Protein AF-A0A7G6TVI1-F1 (afdb_monomer)

Structure (mmCIF, N/CA/C/O backbone):
data_AF-A0A7G6TVI1-F1
#
_entry.id   AF-A0A7G6TVI1-F1
#
loop_
_atom_site.group_PDB
_atom_site.id
_atom_site.type_symbol
_atom_site.label_atom_id
_atom_site.label_alt_id
_atom_site.label_comp_id
_atom_site.label_asym_id
_atom_site.label_entity_id
_atom_site.label_seq_id
_atom_site.pdbx_PDB_ins_code
_atom_site.Cartn_x
_atom_site.Cartn_y
_atom_site.Cartn_z
_atom_site.occupancy
_atom_site.B_iso_or_equiv
_atom_site.auth_seq_id
_atom_site.auth_comp_id
_atom_site.auth_asym_id
_atom_site.auth_atom_id
_atom_site.pdbx_PDB_model_num
ATOM 1 N N . MET A 1 1 ? 3.925 -1.598 37.809 1.00 71.19 1 MET A N 1
ATOM 2 C CA . MET A 1 1 ? 3.729 -0.180 38.188 1.00 71.19 1 MET A CA 1
ATOM 3 C C . MET A 1 1 ? 2.875 0.426 37.097 1.00 71.19 1 MET A C 1
ATOM 5 O O . MET A 1 1 ? 3.140 0.086 35.954 1.00 71.19 1 MET A O 1
ATOM 9 N N . THR A 1 2 ? 1.850 1.214 37.418 1.00 81.38 2 THR A N 1
ATOM 10 C CA . THR A 1 2 ? 1.055 1.866 36.370 1.00 81.38 2 THR A CA 1
ATOM 11 C C . THR A 1 2 ? 1.698 3.189 35.968 1.00 81.38 2 THR A C 1
ATOM 13 O O . THR A 1 2 ? 2.285 3.884 36.802 1.00 81.38 2 THR A O 1
ATOM 16 N N . THR A 1 3 ? 1.657 3.496 34.677 1.00 91.94 3 THR A N 1
ATOM 17 C CA . THR A 1 3 ? 2.153 4.738 34.091 1.00 91.94 3 THR A CA 1
ATOM 18 C C . THR A 1 3 ? 1.016 5.428 33.352 1.00 91.94 3 THR A C 1
ATOM 20 O O . THR A 1 3 ? 0.186 4.793 32.707 1.00 91.94 3 THR A O 1
ATOM 23 N N . THR A 1 4 ? 0.948 6.751 33.444 1.00 95.50 4 THR A N 1
ATOM 24 C CA . THR A 1 4 ? -0.080 7.517 32.739 1.00 95.50 4 THR A CA 1
ATOM 25 C C . THR A 1 4 ? 0.371 7.785 31.300 1.00 95.50 4 THR A C 1
ATOM 27 O O . THR A 1 4 ? 1.408 8.415 31.073 1.00 95.50 4 THR A O 1
ATOM 30 N N . LYS A 1 5 ? -0.412 7.334 30.315 1.00 95.38 5 LYS A N 1
ATOM 31 C CA . LYS A 1 5 ? -0.167 7.550 28.878 1.00 95.38 5 LYS A CA 1
ATOM 32 C C . LYS A 1 5 ? -1.241 8.444 28.267 1.00 95.38 5 LYS A C 1
ATOM 34 O O . LYS A 1 5 ? -2.381 8.475 28.719 1.00 95.38 5 LYS A O 1
ATOM 39 N N . LYS A 1 6 ? -0.885 9.162 27.198 1.00 96.56 6 LYS A N 1
ATOM 40 C CA . LYS A 1 6 ? -1.818 10.011 26.441 1.00 96.56 6 LYS A CA 1
ATOM 41 C C . LYS A 1 6 ? -2.453 9.228 25.300 1.00 96.56 6 LYS A C 1
ATOM 43 O O . LYS A 1 6 ? -1.743 8.658 24.474 1.00 96.56 6 LYS A O 1
ATOM 48 N N . LEU A 1 7 ? -3.778 9.260 25.214 1.00 95.31 7 LEU A N 1
ATOM 49 C CA . LEU A 1 7 ? -4.539 8.710 24.101 1.00 95.31 7 LEU A CA 1
ATOM 50 C C . LEU A 1 7 ? -4.862 9.808 23.083 1.00 95.31 7 LEU A C 1
ATOM 52 O O . LEU A 1 7 ? -5.447 10.839 23.421 1.00 95.31 7 LEU A O 1
ATOM 56 N N . TYR A 1 8 ? -4.535 9.541 21.821 1.00 94.75 8 TYR A N 1
ATOM 57 C CA . TYR A 1 8 ? -4.917 10.357 20.673 1.00 94.75 8 TYR A CA 1
ATOM 58 C C . TYR A 1 8 ? -5.774 9.528 19.711 1.00 94.75 8 TYR A C 1
ATOM 60 O O . TYR A 1 8 ? -5.503 8.349 19.496 1.00 94.75 8 TYR A O 1
ATOM 68 N N . CYS A 1 9 ? -6.781 10.151 19.104 1.00 91.62 9 CYS A N 1
ATOM 69 C CA . CYS A 1 9 ? -7.587 9.573 18.030 1.00 91.62 9 CYS A CA 1
ATOM 70 C C . CYS A 1 9 ? -7.518 10.517 16.831 1.00 91.62 9 CYS A C 1
ATOM 72 O O . CYS A 1 9 ? -7.819 11.700 16.971 1.00 91.62 9 CYS A O 1
ATOM 74 N N . ASP A 1 10 ? -7.074 10.020 15.674 1.00 87.81 10 ASP A N 1
ATOM 75 C CA . ASP A 1 10 ? -6.871 10.823 14.457 1.00 87.81 10 ASP A CA 1
ATOM 76 C C . ASP A 1 10 ? -6.027 12.098 14.697 1.00 87.81 10 ASP A C 1
ATOM 78 O O . ASP A 1 10 ? -6.297 13.171 14.164 1.00 87.81 10 ASP A O 1
ATOM 82 N N . GLY A 1 11 ? -5.001 11.988 15.551 1.00 90.06 11 GLY A N 1
ATOM 83 C CA . GLY A 1 11 ? -4.113 13.097 15.923 1.00 90.06 11 GLY A CA 1
ATOM 84 C C . GLY A 1 11 ? -4.690 14.077 16.953 1.00 90.06 11 GLY A C 1
ATOM 85 O O . GLY A 1 11 ? -3.979 14.973 17.402 1.00 90.06 11 GLY A O 1
ATOM 86 N N . VAL A 1 12 ? -5.942 13.897 17.380 1.00 94.25 12 VAL A N 1
ATOM 87 C CA . VAL A 1 12 ? -6.597 14.732 18.394 1.00 94.25 12 VAL A CA 1
ATOM 88 C C . VAL A 1 12 ? -6.462 14.082 19.765 1.00 94.25 12 VAL A C 1
ATOM 90 O O . VAL A 1 12 ? -6.751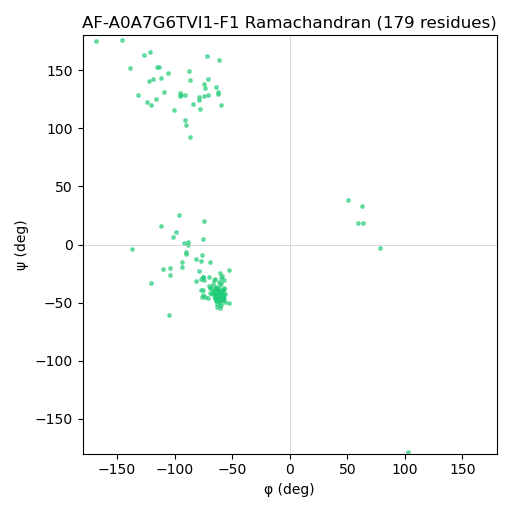 12.898 19.929 1.00 94.25 12 VAL A O 1
ATOM 93 N N . TYR A 1 13 ? -6.022 14.853 20.761 1.00 96.12 13 TYR A N 1
ATOM 94 C CA . TYR A 1 13 ? -5.942 14.384 22.144 1.00 96.12 13 TYR A CA 1
ATOM 95 C C . TYR A 1 13 ? -7.336 14.031 22.682 1.00 96.12 13 TYR A C 1
ATOM 97 O O . TYR A 1 13 ? -8.268 14.825 22.565 1.00 96.12 13 TYR A O 1
ATOM 105 N N . VAL A 1 14 ? -7.464 12.848 23.285 1.00 95.94 14 VAL A N 1
ATOM 106 C CA . VAL A 1 14 ? -8.724 12.335 23.839 1.00 95.94 14 VAL A CA 1
ATOM 107 C C . VAL A 1 14 ? -8.705 12.429 25.361 1.00 95.94 14 VAL A C 1
ATOM 109 O O . VAL A 1 14 ? -9.568 13.082 25.952 1.00 95.94 14 VAL A O 1
ATOM 112 N N . CYS A 1 15 ? -7.752 11.757 26.003 1.00 95.88 15 CYS A N 1
ATOM 113 C CA . CYS A 1 15 ? -7.550 11.772 27.449 1.00 95.88 15 CYS A CA 1
ATOM 114 C C . CYS A 1 15 ? -6.219 11.128 27.825 1.00 95.88 15 CYS A C 1
ATOM 116 O O . CYS A 1 15 ? -5.535 10.545 26.984 1.00 95.88 15 CYS A O 1
ATOM 118 N N . ASP A 1 16 ? -5.906 11.183 29.111 1.00 96.75 16 ASP A N 1
ATOM 119 C CA . ASP A 1 16 ? -4.892 10.336 29.717 1.00 96.75 16 ASP A CA 1
ATOM 120 C C . ASP A 1 16 ? -5.540 9.015 30.171 1.00 96.75 16 ASP A C 1
ATOM 122 O O . ASP A 1 16 ? -6.735 8.984 30.486 1.00 96.75 16 ASP A O 1
ATOM 126 N N . TYR A 1 17 ? -4.782 7.919 30.166 1.00 94.94 17 TYR A N 1
ATOM 127 C CA . TYR A 1 17 ? -5.211 6.617 30.679 1.00 94.94 17 TYR A CA 1
ATOM 128 C C . TYR A 1 17 ? -4.084 5.943 31.465 1.00 94.94 17 TYR A C 1
ATOM 130 O O . TYR A 1 17 ? -2.902 6.196 31.221 1.00 94.94 17 TYR A O 1
ATOM 138 N N . GLU A 1 18 ? -4.464 5.099 32.421 1.00 95.06 18 GLU A N 1
ATOM 139 C CA . GLU A 1 18 ? -3.526 4.277 33.184 1.00 95.06 18 GLU A CA 1
ATOM 140 C C . GLU A 1 18 ? -3.116 3.066 32.348 1.00 95.06 18 GLU A C 1
ATOM 142 O O . GLU A 1 18 ? -3.967 2.296 31.904 1.00 95.06 18 GLU A O 1
ATOM 147 N N . SER A 1 19 ? -1.814 2.910 32.158 1.00 93.56 19 SER A N 1
ATOM 148 C CA . SER A 1 19 ? -1.184 1.798 31.462 1.00 93.56 19 SER A CA 1
ATOM 149 C C . SER A 1 19 ? -0.396 0.950 32.446 1.00 93.56 19 SER A C 1
ATOM 151 O O . SER A 1 19 ? 0.232 1.473 33.364 1.00 93.56 19 SER A O 1
ATOM 153 N N . ASN A 1 20 ? -0.394 -0.362 32.256 1.00 92.12 20 ASN A N 1
ATOM 154 C CA . ASN A 1 20 ? 0.491 -1.286 32.968 1.00 92.12 20 ASN A CA 1
ATOM 155 C C . ASN A 1 20 ? 1.723 -1.687 32.132 1.00 92.12 20 ASN A C 1
ATOM 157 O O . ASN A 1 20 ? 2.446 -2.596 32.535 1.00 92.12 20 ASN A O 1
ATOM 161 N N . ASP A 1 21 ? 1.957 -1.002 31.006 1.00 88.81 21 ASP A N 1
ATOM 162 C CA . ASP A 1 21 ? 2.977 -1.308 29.997 1.00 88.81 21 ASP A CA 1
ATOM 163 C C . ASP A 1 21 ? 2.851 -2.696 29.342 1.00 88.81 21 ASP A C 1
ATOM 165 O O . ASP A 1 21 ? 3.790 -3.167 28.697 1.00 88.81 21 ASP A O 1
ATOM 169 N N . ASP A 1 22 ? 1.676 -3.318 29.439 1.00 94.06 22 ASP A N 1
ATOM 170 C CA . ASP A 1 22 ? 1.297 -4.472 28.633 1.00 94.06 22 ASP A CA 1
ATOM 171 C C . ASP A 1 22 ? 0.511 -4.013 27.394 1.00 94.06 22 ASP A C 1
ATOM 173 O O . ASP A 1 22 ? -0.428 -3.220 27.483 1.00 94.06 22 ASP A O 1
ATOM 177 N N . LEU A 1 23 ? 0.930 -4.474 26.212 1.00 90.69 23 LEU A N 1
ATOM 178 C CA . LEU A 1 23 ? 0.371 -4.013 24.939 1.00 90.69 23 LEU A CA 1
ATOM 179 C C . LEU A 1 23 ? -1.080 -4.457 24.732 1.00 90.69 23 LEU A C 1
ATOM 181 O O . LEU A 1 23 ? -1.865 -3.692 24.167 1.00 90.69 23 LEU A O 1
ATOM 185 N N . ASP A 1 24 ? -1.423 -5.670 25.160 1.00 92.94 24 ASP A N 1
ATOM 186 C CA . ASP A 1 24 ? -2.752 -6.236 24.947 1.00 92.94 24 ASP A CA 1
ATOM 187 C C . ASP A 1 24 ? -3.753 -5.580 25.909 1.00 92.94 24 ASP A C 1
ATOM 189 O O . ASP A 1 24 ? -4.832 -5.145 25.487 1.00 92.94 24 ASP A O 1
ATOM 193 N N . ASP A 1 25 ? -3.361 -5.405 27.176 1.00 92.88 25 ASP A N 1
ATOM 194 C CA . ASP A 1 25 ? -4.163 -4.690 28.172 1.00 92.88 25 ASP A CA 1
ATOM 195 C C . ASP A 1 25 ? -4.360 -3.211 27.791 1.00 92.88 25 ASP A C 1
ATOM 197 O O . ASP A 1 25 ? -5.489 -2.705 27.833 1.00 92.88 25 ASP A O 1
ATOM 201 N N . ASP A 1 26 ? -3.298 -2.521 27.348 1.00 93.50 26 ASP A N 1
ATOM 202 C CA . ASP A 1 26 ? -3.373 -1.138 26.856 1.00 93.50 26 ASP A CA 1
ATOM 203 C C . ASP A 1 26 ? -4.329 -1.035 25.661 1.00 93.50 26 ASP A C 1
ATOM 205 O O . ASP A 1 26 ? -5.177 -0.137 25.601 1.00 93.50 26 ASP A O 1
ATOM 209 N N . GLN A 1 27 ? -4.233 -1.966 24.706 1.00 92.56 27 GLN A N 1
ATOM 210 C CA . GLN A 1 27 ? -5.108 -1.990 23.540 1.00 92.56 27 GLN A CA 1
ATOM 211 C C . GLN A 1 27 ? -6.575 -2.165 23.953 1.00 92.56 27 GLN A C 1
ATOM 213 O O . GLN A 1 27 ? -7.444 -1.442 23.451 1.00 92.56 27 GLN A O 1
ATOM 218 N N . MET A 1 28 ? -6.871 -3.090 24.871 1.00 93.06 28 MET A N 1
ATOM 219 C CA . MET A 1 28 ? -8.228 -3.307 25.375 1.00 93.06 28 MET A CA 1
ATOM 220 C C . MET A 1 28 ? -8.778 -2.069 26.092 1.00 93.06 28 MET A C 1
ATOM 222 O O . MET A 1 28 ? -9.907 -1.650 25.810 1.00 93.06 28 MET A O 1
ATOM 226 N N . ALA A 1 29 ? -7.981 -1.451 26.969 1.00 93.69 29 ALA A N 1
ATOM 227 C CA . ALA A 1 29 ? -8.360 -0.239 27.690 1.00 93.69 29 ALA A CA 1
ATOM 228 C C . ALA A 1 29 ? -8.648 0.924 26.727 1.00 93.69 29 ALA A C 1
ATOM 230 O O . ALA A 1 29 ? -9.697 1.570 26.817 1.00 93.69 29 ALA A O 1
ATOM 231 N N . VAL A 1 30 ? -7.770 1.148 25.745 1.00 94.19 30 VAL A N 1
ATOM 232 C CA . VAL A 1 30 ? -7.939 2.184 24.718 1.00 94.19 30 VAL A CA 1
ATOM 233 C C . VAL A 1 30 ? -9.193 1.944 23.880 1.00 94.19 30 VAL A C 1
ATOM 235 O O . VAL A 1 30 ? -9.988 2.869 23.697 1.00 94.19 30 VAL A O 1
ATOM 238 N N . ILE A 1 31 ? -9.421 0.718 23.395 1.00 93.50 31 ILE A N 1
ATOM 239 C CA . ILE A 1 31 ? -10.625 0.389 22.616 1.00 93.50 31 ILE A CA 1
ATOM 240 C C . ILE A 1 31 ? -11.882 0.678 23.436 1.00 93.50 31 ILE A C 1
ATOM 242 O O . ILE A 1 31 ? -12.829 1.271 22.912 1.00 93.50 31 ILE A O 1
ATOM 246 N N . GLN A 1 32 ? -11.893 0.307 24.716 1.00 95.25 32 GLN A N 1
ATOM 247 C CA . GLN A 1 32 ? -13.037 0.543 25.588 1.00 95.25 32 GLN A CA 1
ATOM 248 C C . GLN A 1 32 ? -13.305 2.040 25.788 1.00 95.25 32 GLN A C 1
ATOM 250 O O . GLN A 1 32 ? -14.453 2.473 25.663 1.00 95.25 32 GLN A O 1
ATOM 255 N N . ILE A 1 33 ? -12.263 2.846 26.014 1.00 95.88 33 ILE A N 1
ATOM 256 C CA . ILE A 1 33 ? -12.375 4.309 26.124 1.00 95.88 33 ILE A CA 1
ATOM 257 C C . ILE A 1 33 ? -12.938 4.908 24.829 1.00 95.88 33 ILE A C 1
ATOM 259 O O . ILE A 1 33 ? -13.858 5.730 24.865 1.00 95.88 33 ILE A O 1
ATOM 263 N N . LEU A 1 34 ? -12.426 4.484 23.670 1.00 95.56 34 LEU A N 1
ATOM 264 C CA . LEU A 1 34 ? -12.905 4.967 22.375 1.00 95.56 34 LEU A CA 1
ATOM 265 C C . LEU A 1 34 ? -14.369 4.572 22.130 1.00 95.56 34 LEU A C 1
ATOM 267 O O . LEU A 1 34 ? -15.134 5.389 21.614 1.00 95.56 34 LEU A O 1
ATOM 271 N N . LYS A 1 35 ? -14.786 3.360 22.524 1.00 95.25 35 LYS A N 1
ATOM 272 C CA . LYS A 1 35 ? -16.184 2.901 22.429 1.00 95.25 35 LYS A CA 1
ATOM 273 C C . LYS A 1 35 ? -17.105 3.731 23.319 1.00 95.25 35 LYS A C 1
ATOM 275 O O . LYS A 1 35 ? -18.119 4.229 22.839 1.00 95.25 35 LYS A O 1
ATOM 280 N N . GLN A 1 36 ? -16.724 3.951 24.577 1.00 96.00 36 GLN A N 1
ATOM 281 C CA . GLN A 1 36 ? -17.491 4.768 25.526 1.00 96.00 36 GLN A CA 1
ATOM 282 C C . GLN A 1 36 ? -17.682 6.210 25.046 1.00 96.00 36 GLN A C 1
ATOM 284 O O . GLN A 1 36 ? -18.717 6.817 25.305 1.00 96.00 36 GLN A O 1
ATOM 289 N N . ARG A 1 37 ? -16.699 6.755 24.324 1.00 94.50 37 ARG A N 1
ATOM 290 C CA . ARG A 1 37 ? -16.749 8.117 23.777 1.00 94.50 37 ARG A CA 1
ATOM 291 C C . ARG A 1 37 ? -17.393 8.209 22.391 1.00 94.50 37 ARG A C 1
ATOM 293 O O . ARG A 1 37 ? -17.416 9.293 21.819 1.00 94.50 37 ARG A O 1
ATOM 300 N N . GLY A 1 38 ? -17.879 7.099 21.830 1.00 94.38 38 GLY A N 1
ATOM 301 C CA . GLY A 1 38 ? -18.429 7.065 20.470 1.00 94.38 38 GLY A CA 1
ATOM 302 C C . GLY A 1 38 ? -17.399 7.380 19.375 1.00 94.38 38 GLY A C 1
ATOM 303 O O . GLY A 1 38 ? -17.774 7.744 18.264 1.00 9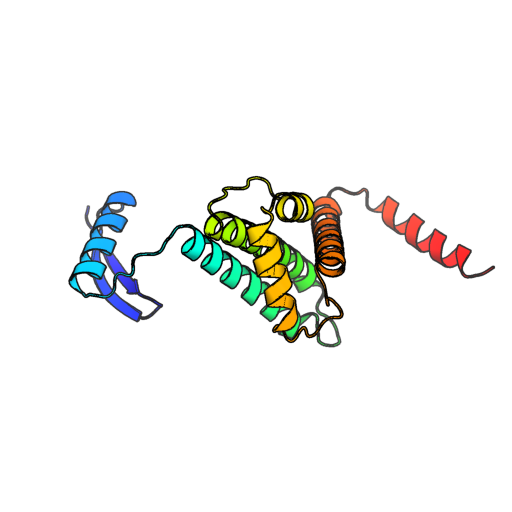4.38 38 GLY A O 1
ATOM 304 N N . LEU A 1 39 ? -16.104 7.266 19.687 1.00 93.62 39 LEU A N 1
ATOM 305 C CA . LEU A 1 39 ? -14.991 7.534 18.769 1.00 93.62 39 LEU A CA 1
ATOM 306 C C . LEU A 1 39 ? -14.508 6.265 18.058 1.00 93.62 39 LEU A C 1
ATOM 308 O O . LEU A 1 39 ? -13.845 6.344 17.026 1.00 93.62 39 LEU A O 1
ATOM 312 N N . HIS A 1 40 ? -14.834 5.088 18.597 1.00 92.12 40 HIS A N 1
ATOM 313 C CA . HIS A 1 40 ? -14.454 3.821 17.991 1.00 92.12 40 HIS A CA 1
ATOM 314 C C . HIS A 1 40 ? -15.243 3.557 16.706 1.00 92.12 40 HIS A C 1
ATOM 316 O O . HIS A 1 40 ? -16.473 3.582 16.696 1.00 92.12 40 HIS A O 1
ATOM 322 N N . LYS A 1 41 ? -14.521 3.244 15.630 1.00 88.38 41 LYS A N 1
ATOM 323 C CA . LYS A 1 41 ? -15.088 2.771 14.368 1.00 88.38 41 LYS A CA 1
ATOM 324 C C . LYS A 1 41 ? -14.587 1.358 14.133 1.00 88.38 41 LYS A C 1
ATOM 326 O O . LYS A 1 41 ? -13.376 1.149 14.117 1.00 88.38 41 LYS A O 1
ATOM 331 N N . GLU A 1 42 ? -15.507 0.425 13.924 1.00 87.94 42 GLU A N 1
ATOM 332 C CA . GLU A 1 42 ? -15.155 -0.911 13.448 1.00 87.94 42 GLU A CA 1
ATOM 333 C C . GLU A 1 42 ? -14.510 -0.781 12.063 1.00 87.94 42 GLU A C 1
ATOM 335 O O . GLU A 1 42 ? -15.014 -0.076 11.182 1.00 87.94 42 GLU A O 1
ATOM 340 N N . VAL A 1 43 ? -13.352 -1.414 11.897 1.00 89.62 43 VAL A N 1
ATOM 341 C CA . VAL A 1 43 ? -12.583 -1.400 10.652 1.00 89.62 43 VAL A CA 1
ATOM 342 C C . VAL A 1 43 ? -12.440 -2.838 10.200 1.00 89.62 43 VAL A C 1
ATOM 344 O O . VAL A 1 43 ? -11.876 -3.666 10.913 1.00 89.62 43 VAL A O 1
ATOM 347 N N . THR A 1 44 ? -12.939 -3.142 9.008 1.00 93.94 44 THR A N 1
ATOM 348 C CA . THR A 1 44 ? -12.769 -4.475 8.429 1.00 93.94 44 THR A CA 1
ATOM 349 C C . THR A 1 44 ? -11.318 -4.696 7.989 1.00 93.94 44 THR A C 1
ATOM 351 O O . THR A 1 44 ? -10.537 -3.750 7.831 1.00 93.94 44 THR A O 1
ATOM 354 N N . LEU A 1 45 ? -10.916 -5.952 7.788 1.00 93.75 45 LEU A N 1
ATOM 355 C CA . LEU A 1 45 ? -9.532 -6.276 7.427 1.00 93.75 45 LEU A CA 1
ATOM 356 C C . LEU A 1 45 ? -9.121 -5.627 6.096 1.00 93.75 45 LEU A C 1
ATOM 358 O O . LEU A 1 45 ? -8.039 -5.048 5.992 1.00 93.75 45 LEU A O 1
ATOM 362 N N . GLU A 1 46 ? -9.991 -5.681 5.090 1.00 95.75 46 GLU A N 1
ATOM 363 C CA . GLU A 1 46 ? -9.768 -5.056 3.790 1.00 95.75 46 GLU A CA 1
ATOM 364 C C . GLU A 1 46 ? -9.663 -3.532 3.893 1.00 95.75 46 GLU A C 1
ATOM 366 O O . GLU A 1 46 ? -8.800 -2.944 3.241 1.00 95.75 46 GLU A O 1
ATOM 371 N N . GLN A 1 47 ? -10.450 -2.892 4.768 1.00 95.62 47 GLN A N 1
ATOM 372 C CA . GLN A 1 47 ? -10.338 -1.457 5.038 1.00 95.62 47 GLN A CA 1
ATOM 373 C C . GLN A 1 47 ? -9.015 -1.107 5.726 1.00 95.62 47 GLN A C 1
ATOM 375 O O . GLN A 1 47 ? -8.390 -0.107 5.374 1.00 95.62 47 GLN A O 1
ATOM 380 N N . SER A 1 48 ? -8.570 -1.920 6.686 1.00 95.12 48 SER A N 1
ATOM 381 C CA . SER A 1 48 ? -7.283 -1.729 7.365 1.00 95.12 48 SER A CA 1
ATOM 382 C C . SER A 1 48 ? -6.112 -1.814 6.379 1.00 95.12 48 SER A C 1
ATOM 384 O O . SER A 1 48 ? -5.270 -0.915 6.328 1.00 95.12 48 SER A O 1
ATOM 386 N N . ILE A 1 49 ? -6.098 -2.840 5.521 1.00 97.38 49 ILE A N 1
ATOM 387 C CA . ILE A 1 49 ? -5.066 -3.022 4.489 1.00 97.38 49 ILE A CA 1
ATOM 388 C C . ILE A 1 49 ? -5.127 -1.897 3.448 1.00 97.38 49 ILE A C 1
ATOM 390 O O . ILE A 1 49 ? -4.089 -1.359 3.066 1.00 97.38 49 ILE A O 1
ATOM 394 N N . PHE A 1 50 ? -6.326 -1.488 3.024 1.00 97.56 50 PHE A N 1
ATOM 395 C CA . PHE A 1 50 ? -6.502 -0.355 2.117 1.00 97.56 50 PHE A CA 1
ATOM 396 C C . PHE A 1 50 ? -5.940 0.949 2.702 1.00 97.56 50 PHE A C 1
ATOM 398 O O . PHE A 1 50 ? -5.226 1.668 2.009 1.00 97.56 50 PHE A O 1
ATOM 405 N N . ARG A 1 51 ? -6.188 1.246 3.984 1.00 96.00 51 ARG A N 1
ATOM 406 C CA . ARG A 1 51 ? -5.632 2.444 4.644 1.00 96.00 51 ARG A CA 1
ATOM 407 C C . ARG A 1 51 ? -4.103 2.423 4.689 1.00 96.00 51 ARG A C 1
ATOM 409 O O . ARG A 1 51 ? -3.480 3.459 4.467 1.00 96.00 51 ARG A O 1
ATOM 416 N N . GLN A 1 52 ? -3.497 1.258 4.921 1.00 97.19 52 GLN A N 1
ATOM 417 C CA . GLN A 1 52 ? -2.042 1.108 4.825 1.00 97.19 52 GLN A CA 1
ATOM 418 C C . GLN A 1 52 ? -1.554 1.358 3.392 1.00 97.19 52 GLN A C 1
ATOM 420 O O . GLN A 1 52 ? -0.615 2.128 3.197 1.00 97.19 52 GLN A O 1
ATOM 425 N N . ALA A 1 53 ? -2.232 0.795 2.386 1.00 98.12 53 ALA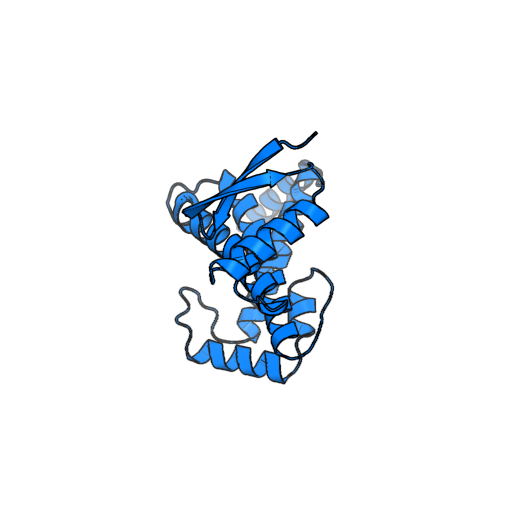 A N 1
ATOM 426 C CA . ALA A 1 53 ? -1.922 1.038 0.977 1.00 98.12 53 ALA A CA 1
ATOM 427 C C . ALA A 1 53 ? -1.955 2.536 0.626 1.00 98.12 53 ALA A C 1
ATOM 429 O O . ALA A 1 53 ? -1.044 3.033 -0.037 1.00 98.12 53 ALA A O 1
ATOM 430 N N . VAL A 1 54 ? -2.955 3.271 1.130 1.00 97.69 54 VAL A N 1
ATOM 431 C CA . VAL A 1 54 ? -3.050 4.732 0.986 1.00 97.69 54 VAL A CA 1
ATOM 432 C C . VAL A 1 54 ? -1.856 5.429 1.632 1.00 97.69 54 VAL A C 1
ATOM 434 O O . VAL A 1 54 ? -1.248 6.272 0.987 1.00 97.69 54 VAL A O 1
ATOM 437 N N . SER A 1 55 ? -1.457 5.055 2.850 1.00 97.56 55 SER A N 1
ATOM 438 C CA . SER A 1 55 ? -0.303 5.666 3.528 1.00 97.56 55 SER A CA 1
ATOM 439 C C . SER A 1 55 ? 1.001 5.537 2.721 1.00 97.56 55 SER A C 1
ATOM 441 O O . SER A 1 55 ? 1.689 6.537 2.480 1.00 97.56 55 SER A O 1
ATOM 443 N N . PHE A 1 56 ? 1.306 4.334 2.224 1.00 98.38 56 PHE A N 1
ATOM 444 C CA . PHE A 1 56 ? 2.473 4.105 1.363 1.00 98.38 56 PHE A CA 1
ATOM 445 C C . PHE A 1 56 ? 2.328 4.824 0.012 1.00 98.38 56 PHE A C 1
ATOM 447 O O . PHE A 1 56 ? 3.267 5.469 -0.457 1.00 98.38 56 PHE A O 1
ATOM 454 N N . GLY A 1 57 ? 1.139 4.789 -0.596 1.00 97.88 57 GLY A N 1
ATOM 455 C CA . GLY A 1 57 ? 0.862 5.443 -1.875 1.00 97.88 57 GLY A CA 1
ATOM 456 C C . GLY A 1 57 ? 1.009 6.965 -1.809 1.00 97.88 57 GLY A C 1
ATOM 457 O O . GLY A 1 57 ? 1.659 7.558 -2.667 1.00 97.88 57 GLY A O 1
ATOM 458 N N . THR A 1 58 ? 0.477 7.597 -0.763 1.00 97.62 58 THR A N 1
ATOM 459 C CA . THR A 1 58 ? 0.626 9.035 -0.503 1.00 97.62 58 THR A CA 1
ATOM 460 C C . THR A 1 58 ? 2.086 9.408 -0.268 1.00 97.62 58 THR A C 1
ATOM 462 O O . THR A 1 58 ? 2.546 10.421 -0.789 1.00 97.62 58 THR A O 1
ATOM 465 N N . THR A 1 59 ? 2.846 8.576 0.448 1.00 98.12 59 THR A N 1
ATOM 466 C CA . THR A 1 59 ? 4.287 8.799 0.642 1.00 98.12 59 THR A CA 1
ATOM 467 C C . THR A 1 59 ? 5.046 8.741 -0.686 1.00 98.12 59 THR A C 1
ATOM 469 O O . THR A 1 59 ? 5.872 9.610 -0.964 1.00 98.12 59 THR A O 1
ATOM 472 N N . ALA A 1 60 ? 4.737 7.768 -1.549 1.00 97.19 60 ALA A N 1
ATOM 473 C CA . ALA A 1 60 ? 5.311 7.704 -2.891 1.00 97.19 60 ALA A CA 1
ATOM 474 C C . ALA A 1 60 ? 4.941 8.939 -3.733 1.00 97.19 60 ALA A C 1
ATOM 476 O O . ALA A 1 60 ? 5.818 9.544 -4.349 1.00 97.19 60 ALA A O 1
ATOM 477 N N . ALA A 1 61 ? 3.673 9.357 -3.724 1.00 95.81 61 ALA A N 1
ATOM 478 C CA . ALA A 1 61 ? 3.221 10.551 -4.439 1.00 95.81 61 ALA A CA 1
ATOM 479 C C . ALA A 1 61 ? 3.953 11.817 -3.963 1.00 95.81 61 ALA A C 1
ATOM 481 O O . ALA A 1 61 ? 4.457 12.581 -4.783 1.00 95.81 61 ALA A O 1
ATOM 482 N N . TYR A 1 62 ? 4.113 11.984 -2.648 1.00 97.12 62 TYR A N 1
ATOM 483 C CA . TYR A 1 62 ? 4.859 13.098 -2.065 1.00 97.12 62 TYR A CA 1
ATOM 484 C C . TYR A 1 62 ? 6.319 13.141 -2.544 1.00 97.12 62 TYR A C 1
ATOM 486 O O . TYR A 1 62 ? 6.807 14.191 -2.964 1.00 97.12 62 TYR A O 1
ATOM 494 N N . LEU A 1 63 ? 7.016 11.999 -2.535 1.00 97.06 63 LEU A N 1
ATOM 495 C CA . LEU A 1 63 ? 8.394 11.904 -3.032 1.00 97.06 63 LEU A CA 1
ATOM 496 C C . LEU A 1 63 ? 8.480 12.226 -4.528 1.00 97.06 63 LEU A C 1
ATOM 498 O O . LEU A 1 63 ? 9.404 12.912 -4.966 1.00 97.06 63 LEU A O 1
ATOM 502 N N . TRP A 1 64 ? 7.505 11.768 -5.315 1.00 95.25 64 TRP A N 1
ATOM 503 C CA . TRP A 1 64 ? 7.428 12.095 -6.733 1.00 95.25 64 TRP A CA 1
ATOM 504 C C . TRP A 1 64 ? 7.288 13.602 -6.961 1.00 95.25 64 TRP A C 1
ATOM 506 O O . TRP A 1 64 ? 8.108 14.200 -7.658 1.00 95.25 64 TRP A O 1
ATOM 516 N N . GLU A 1 65 ? 6.283 14.224 -6.347 1.00 94.94 65 GLU A N 1
ATOM 517 C CA . GLU A 1 65 ? 5.951 15.640 -6.536 1.00 94.94 65 GLU A CA 1
ATOM 518 C C . GLU A 1 65 ? 7.057 16.586 -6.064 1.00 94.94 65 GLU A C 1
ATOM 520 O O . GLU A 1 65 ? 7.328 17.607 -6.712 1.00 94.94 65 GLU A O 1
ATOM 525 N N . ARG A 1 66 ? 7.691 16.252 -4.936 1.00 94.94 66 ARG A N 1
ATOM 526 C CA . ARG A 1 66 ? 8.744 17.067 -4.332 1.00 94.94 66 ARG A CA 1
ATOM 527 C C . ARG A 1 66 ? 10.069 16.939 -5.081 1.00 94.94 66 ARG A C 1
ATOM 529 O O . ARG A 1 66 ? 10.698 17.959 -5.361 1.00 94.94 66 ARG A O 1
ATOM 536 N N . ASP A 1 67 ? 10.470 15.712 -5.423 1.00 95.75 67 ASP A N 1
ATOM 537 C CA . ASP A 1 67 ? 11.872 15.410 -5.741 1.00 95.75 67 ASP A CA 1
ATOM 538 C C . ASP A 1 67 ? 12.113 14.863 -7.149 1.00 95.75 67 ASP A C 1
ATOM 540 O O . ASP A 1 67 ? 13.175 15.113 -7.724 1.00 95.75 67 ASP A O 1
ATOM 544 N N . LEU A 1 68 ? 11.174 14.091 -7.706 1.00 94.44 68 LEU A N 1
ATOM 545 C CA . LEU A 1 68 ? 11.401 13.328 -8.944 1.00 94.44 68 LEU A CA 1
ATOM 546 C C . LEU A 1 68 ? 10.737 13.961 -10.173 1.00 94.44 68 LEU A C 1
ATOM 548 O O . LEU A 1 68 ? 11.230 13.797 -11.292 1.00 94.44 68 LEU A O 1
ATOM 552 N N . ASN A 1 69 ? 9.662 14.724 -9.964 1.00 94.00 69 ASN A N 1
ATOM 553 C CA . ASN A 1 69 ? 8.922 15.429 -11.011 1.00 94.00 69 ASN A CA 1
ATOM 554 C C . ASN A 1 69 ? 9.468 16.840 -11.308 1.00 94.00 69 ASN A C 1
ATOM 556 O O . ASN A 1 69 ? 8.942 17.547 -12.163 1.00 94.00 69 ASN A O 1
ATOM 560 N N . ARG A 1 70 ? 10.516 17.277 -10.598 1.00 90.25 70 ARG A N 1
ATOM 561 C CA . ARG A 1 70 ? 11.160 18.591 -10.770 1.00 90.25 70 ARG A CA 1
ATOM 562 C C . ARG A 1 70 ? 12.599 18.425 -11.255 1.00 90.25 70 ARG A C 1
ATOM 564 O O . ARG A 1 70 ? 13.231 17.403 -11.000 1.00 90.25 70 ARG A O 1
ATOM 571 N N . VAL A 1 71 ? 13.114 19.427 -11.968 1.00 89.75 71 VAL A N 1
ATOM 572 C CA . VAL A 1 71 ? 14.512 19.478 -12.430 1.00 89.75 71 VAL A CA 1
ATOM 573 C C . VAL A 1 71 ? 15.257 20.553 -11.624 1.00 89.75 71 VAL A C 1
ATOM 575 O O . VAL A 1 71 ? 14.742 21.667 -11.532 1.00 89.75 71 VAL A O 1
ATOM 578 N N . PRO A 1 72 ? 16.446 20.264 -11.059 1.00 92.31 72 PRO A N 1
ATOM 579 C CA . PRO A 1 72 ? 17.145 18.976 -11.085 1.00 92.31 72 PRO A CA 1
ATOM 580 C C . PRO A 1 72 ? 16.451 17.915 -10.215 1.00 92.31 72 PRO A C 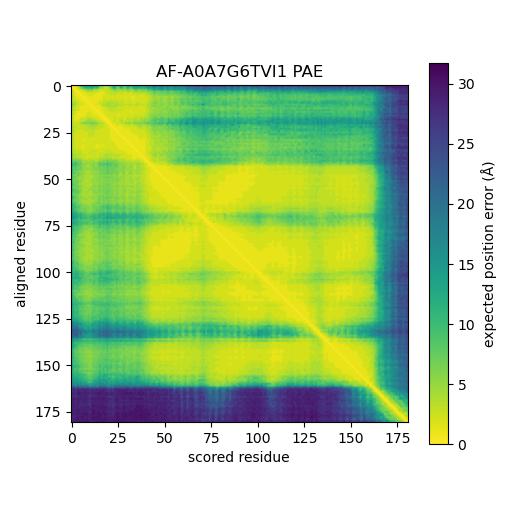1
ATOM 582 O O . PRO A 1 72 ? 15.947 18.214 -9.135 1.00 92.31 72 PRO A O 1
ATOM 585 N N . ARG A 1 73 ? 16.438 16.663 -10.692 1.00 92.94 73 ARG A N 1
ATOM 586 C CA . ARG A 1 73 ? 15.828 15.535 -9.968 1.00 92.94 73 ARG A CA 1
ATOM 587 C C . ARG A 1 73 ? 16.699 15.136 -8.781 1.00 92.94 73 ARG A C 1
ATOM 589 O O . ARG A 1 73 ? 17.905 14.953 -8.950 1.00 92.94 73 ARG A O 1
ATOM 596 N N . GLN A 1 74 ? 16.101 14.918 -7.611 1.00 92.19 74 GLN A N 1
ATOM 597 C CA . GLN A 1 74 ? 16.845 14.461 -6.436 1.00 92.19 74 GLN A CA 1
ATOM 598 C C . GLN A 1 74 ? 16.876 12.930 -6.378 1.00 92.19 74 GLN A C 1
ATOM 600 O O . GLN A 1 74 ? 15.909 12.274 -5.990 1.00 92.19 74 GLN A O 1
ATOM 605 N N . GLY A 1 75 ? 18.017 12.348 -6.755 1.00 88.81 75 GLY A N 1
ATOM 606 C CA . GLY A 1 75 ? 18.187 10.893 -6.847 1.00 88.81 75 GLY A CA 1
ATOM 607 C C . GLY A 1 75 ? 17.981 10.131 -5.530 1.00 88.81 75 GLY A C 1
ATOM 608 O O . GLY A 1 75 ? 17.593 8.965 -5.565 1.00 88.81 75 GLY A O 1
ATOM 609 N N . ILE A 1 76 ? 18.168 10.787 -4.377 1.00 91.62 76 ILE A N 1
ATOM 610 C CA . ILE A 1 76 ? 17.993 10.181 -3.044 1.00 91.62 76 ILE A CA 1
ATOM 611 C C . ILE A 1 76 ? 16.576 9.633 -2.821 1.00 91.62 76 ILE A C 1
ATOM 613 O O . ILE A 1 76 ? 16.392 8.665 -2.086 1.00 91.62 76 ILE A O 1
ATOM 617 N N . SER A 1 77 ? 15.583 10.200 -3.507 1.00 95.12 77 SER A N 1
ATOM 618 C CA . SER A 1 77 ? 14.175 9.837 -3.339 1.00 95.12 77 SER A CA 1
ATOM 619 C C . SER A 1 77 ? 13.714 8.712 -4.257 1.00 95.12 77 SER A C 1
ATOM 621 O O . SER A 1 77 ? 12.615 8.200 -4.063 1.00 95.12 77 SER A O 1
ATOM 623 N N . ILE A 1 78 ? 14.541 8.271 -5.215 1.00 91.44 78 ILE A N 1
ATOM 624 C CA . ILE A 1 78 ? 14.188 7.187 -6.149 1.00 91.44 78 ILE A CA 1
ATOM 625 C C . ILE A 1 78 ? 13.913 5.889 -5.387 1.00 91.44 78 ILE A C 1
ATOM 627 O O . ILE A 1 78 ? 12.881 5.255 -5.588 1.00 91.44 78 ILE A O 1
ATOM 631 N N . ALA A 1 79 ? 14.825 5.503 -4.497 1.00 91.44 79 ALA A N 1
ATOM 632 C CA . ALA A 1 79 ? 14.720 4.258 -3.748 1.00 91.44 79 ALA A CA 1
ATOM 633 C C . ALA A 1 79 ? 13.486 4.240 -2.820 1.00 91.44 79 ALA A C 1
ATOM 635 O O . ALA A 1 79 ? 12.644 3.351 -2.980 1.00 91.44 79 ALA A O 1
ATOM 636 N N . PRO A 1 80 ? 13.283 5.237 -1.931 1.00 94.62 80 PRO A N 1
ATOM 637 C CA . PRO A 1 80 ? 12.060 5.332 -1.137 1.00 94.62 80 PRO A CA 1
ATOM 638 C C . PRO A 1 80 ? 10.785 5.385 -1.987 1.00 94.62 80 PRO A C 1
ATOM 640 O O . PRO A 1 80 ? 9.799 4.751 -1.618 1.00 94.62 80 PRO A O 1
ATOM 643 N N . PHE A 1 81 ? 10.798 6.080 -3.130 1.00 95.31 81 PHE A N 1
ATOM 644 C CA . PHE A 1 81 ? 9.655 6.132 -4.043 1.00 95.31 81 PHE A CA 1
ATOM 645 C C . PHE A 1 81 ? 9.280 4.739 -4.556 1.00 95.31 81 PHE A C 1
ATOM 647 O O . PHE A 1 81 ? 8.127 4.333 -4.424 1.00 95.31 81 PHE A O 1
ATOM 654 N N . VAL A 1 82 ? 10.249 3.989 -5.094 1.00 93.62 82 VAL A N 1
ATOM 655 C CA . VAL A 1 82 ? 10.010 2.650 -5.656 1.00 93.62 82 VAL A CA 1
ATOM 656 C C . VAL A 1 82 ? 9.496 1.688 -4.586 1.00 93.62 82 VAL A C 1
ATOM 658 O O . VAL A 1 82 ? 8.536 0.962 -4.843 1.00 93.62 82 VAL A O 1
ATOM 661 N N . VAL A 1 83 ? 10.079 1.699 -3.384 1.00 94.38 83 VAL A N 1
ATOM 662 C CA . VAL A 1 83 ? 9.652 0.828 -2.274 1.00 94.38 83 VAL A CA 1
ATOM 663 C C . VAL A 1 83 ? 8.219 1.142 -1.846 1.00 94.38 83 VAL A C 1
ATOM 665 O O . VAL A 1 83 ? 7.384 0.240 -1.804 1.00 94.38 83 VAL A O 1
ATOM 668 N N . ASN A 1 84 ? 7.914 2.417 -1.584 1.00 97.31 84 ASN A N 1
ATOM 669 C CA . ASN A 1 84 ? 6.578 2.835 -1.158 1.00 97.31 84 ASN A CA 1
ATOM 670 C C . ASN A 1 84 ? 5.529 2.551 -2.244 1.00 97.31 84 ASN A C 1
ATOM 672 O O . ASN A 1 84 ? 4.469 2.014 -1.939 1.00 97.31 84 ASN A O 1
ATOM 676 N N . ALA A 1 85 ? 5.828 2.843 -3.514 1.00 96.12 85 ALA A N 1
ATOM 677 C CA . ALA A 1 85 ? 4.908 2.585 -4.621 1.00 96.12 85 ALA A CA 1
ATOM 678 C C . ALA A 1 85 ? 4.638 1.083 -4.811 1.00 96.12 85 ALA A C 1
ATOM 680 O O . ALA A 1 85 ? 3.488 0.677 -4.976 1.00 96.12 85 ALA A O 1
ATOM 681 N N . THR A 1 86 ? 5.686 0.255 -4.752 1.00 96.81 86 THR A N 1
ATOM 682 C CA . THR A 1 86 ? 5.568 -1.206 -4.897 1.00 96.81 86 THR A CA 1
ATOM 683 C C . THR A 1 86 ? 4.736 -1.792 -3.763 1.00 96.81 86 THR A C 1
ATOM 685 O O . THR A 1 86 ? 3.793 -2.538 -4.017 1.00 96.81 86 THR A O 1
ATOM 688 N N . PHE A 1 87 ? 5.028 -1.411 -2.517 1.00 97.31 87 PHE A N 1
ATOM 689 C CA . PHE A 1 87 ? 4.308 -1.944 -1.366 1.00 97.31 87 PHE A CA 1
ATOM 690 C C . PHE A 1 87 ? 2.859 -1.442 -1.301 1.00 97.31 87 PHE A C 1
ATOM 692 O O . PHE A 1 87 ? 1.953 -2.214 -0.997 1.00 97.31 87 PHE A O 1
ATOM 699 N N . ALA A 1 88 ? 2.599 -0.189 -1.690 1.00 98.25 88 ALA A N 1
ATOM 700 C CA . ALA A 1 88 ? 1.235 0.311 -1.842 1.00 98.25 88 ALA A CA 1
ATOM 701 C C . ALA A 1 88 ? 0.429 -0.529 -2.845 1.00 98.25 88 ALA A C 1
ATOM 703 O O . ALA A 1 88 ? -0.687 -0.940 -2.536 1.00 98.25 88 ALA A O 1
ATOM 704 N N . LEU A 1 89 ? 0.993 -0.827 -4.023 1.00 97.56 89 LEU A N 1
ATOM 705 C CA . LEU A 1 89 ? 0.335 -1.655 -5.043 1.00 97.56 89 LEU A CA 1
ATOM 706 C C . LEU A 1 89 ? 0.065 -3.078 -4.546 1.00 97.56 89 LEU A C 1
ATOM 708 O O . LEU A 1 89 ? -1.028 -3.596 -4.765 1.00 97.56 89 LEU A O 1
ATOM 712 N N . GLU A 1 90 ? 1.017 -3.686 -3.836 1.00 98.19 90 GLU A N 1
ATOM 713 C CA . GLU A 1 90 ? 0.826 -4.991 -3.198 1.00 98.19 90 GLU A CA 1
ATOM 714 C C . GLU A 1 90 ? -0.388 -4.979 -2.254 1.00 98.19 90 GLU A C 1
ATOM 716 O O . GLU A 1 90 ? -1.259 -5.851 -2.341 1.00 98.19 90 GLU A O 1
ATOM 721 N N . LEU A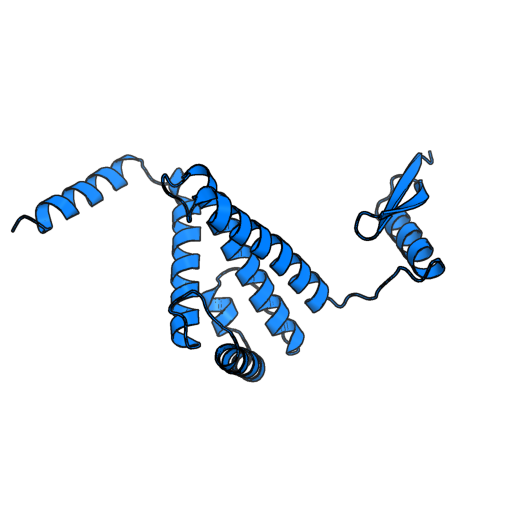 1 91 ? -0.474 -3.979 -1.372 1.00 98.44 91 LEU A N 1
ATOM 722 C CA . LEU A 1 91 ? -1.565 -3.860 -0.407 1.00 98.44 91 LEU A CA 1
ATOM 723 C C . LEU A 1 91 ? -2.906 -3.525 -1.079 1.00 98.44 91 LEU A C 1
ATOM 725 O O . LEU A 1 91 ? -3.929 -4.077 -0.675 1.00 98.44 91 LEU A O 1
ATOM 729 N N . TYR A 1 92 ? -2.924 -2.694 -2.127 1.00 97.75 92 TYR A N 1
ATOM 730 C CA . TYR A 1 92 ? -4.136 -2.438 -2.916 1.00 97.75 92 TYR A CA 1
ATOM 731 C C . TYR A 1 92 ? -4.666 -3.708 -3.588 1.00 97.75 92 TYR A C 1
ATOM 733 O O . TYR A 1 92 ? -5.861 -3.983 -3.524 1.00 97.75 92 TYR A O 1
ATOM 741 N N . LEU A 1 93 ? -3.798 -4.521 -4.199 1.00 97.94 93 LEU A N 1
ATOM 742 C CA . LEU A 1 93 ? -4.219 -5.780 -4.823 1.00 97.94 93 LEU A CA 1
ATOM 743 C C . LEU A 1 93 ? -4.776 -6.759 -3.779 1.00 97.94 93 LEU A C 1
ATOM 745 O O . LEU A 1 93 ? -5.812 -7.389 -4.000 1.00 97.94 93 LEU A O 1
ATOM 749 N N . LYS A 1 94 ? -4.136 -6.843 -2.607 1.00 98.25 94 LYS A N 1
ATOM 750 C CA . LYS A 1 94 ? -4.609 -7.673 -1.490 1.00 98.25 94 LYS A CA 1
ATOM 751 C C . LYS A 1 94 ? -5.945 -7.191 -0.923 1.00 98.25 94 LYS A C 1
ATOM 753 O O . LYS A 1 94 ? -6.797 -8.027 -0.626 1.00 98.25 94 LYS A O 1
ATOM 758 N N . SER A 1 95 ? -6.158 -5.881 -0.792 1.00 97.81 95 SER A N 1
ATOM 759 C CA . SER A 1 95 ? -7.429 -5.336 -0.298 1.00 97.81 95 SER A CA 1
ATOM 760 C C . SER A 1 95 ? -8.568 -5.542 -1.296 1.00 97.81 95 SER A C 1
ATOM 762 O O . SER A 1 95 ? -9.640 -5.981 -0.88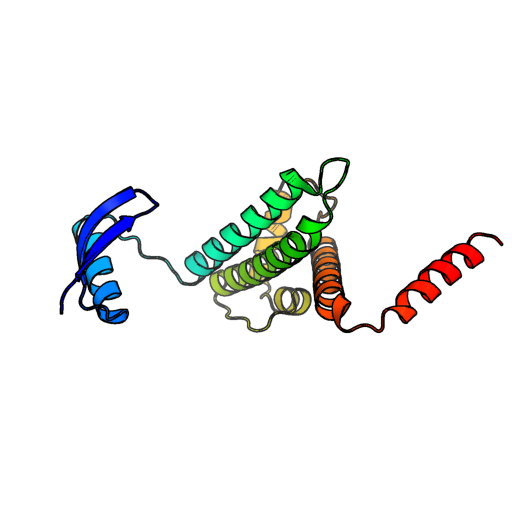8 1.00 97.81 95 SER A O 1
ATOM 764 N N . ILE A 1 96 ? -8.326 -5.340 -2.597 1.00 97.12 96 ILE A N 1
ATOM 765 C CA . ILE A 1 96 ? -9.291 -5.655 -3.664 1.00 97.12 96 ILE A CA 1
ATOM 766 C C . ILE A 1 96 ? -9.665 -7.139 -3.622 1.00 97.12 96 ILE A C 1
ATOM 768 O O . ILE A 1 96 ? -10.842 -7.486 -3.660 1.00 97.12 96 ILE A O 1
ATOM 772 N N . SER A 1 97 ? -8.677 -8.027 -3.504 1.00 97.25 97 SER A N 1
ATOM 773 C CA . SER A 1 97 ? -8.932 -9.464 -3.402 1.00 97.25 97 SER A CA 1
ATOM 774 C C . SER A 1 97 ? -9.830 -9.801 -2.206 1.00 97.25 97 SER A C 1
ATOM 776 O O . SER A 1 97 ? -10.788 -10.564 -2.354 1.00 97.25 97 SER A O 1
ATOM 778 N N . LEU A 1 98 ? -9.553 -9.218 -1.033 1.00 97.00 98 LEU A N 1
ATOM 779 C CA . LEU A 1 98 ? -10.343 -9.449 0.180 1.00 97.00 98 LEU A CA 1
ATOM 780 C C . LEU A 1 98 ? -11.769 -8.912 0.059 1.00 97.00 98 LEU A C 1
ATOM 782 O O . LEU A 1 98 ? -12.699 -9.602 0.469 1.00 97.00 98 LEU A O 1
ATOM 786 N N . LEU A 1 99 ? -11.949 -7.742 -0.561 1.00 96.31 99 LEU A N 1
ATOM 787 C CA . LEU A 1 99 ? -13.267 -7.170 -0.852 1.00 96.31 99 LEU A CA 1
ATOM 788 C C . LEU A 1 99 ? -14.131 -8.123 -1.701 1.00 96.31 99 LEU A C 1
ATOM 790 O O . LEU A 1 99 ? -15.345 -8.172 -1.544 1.00 96.31 99 LEU A O 1
ATOM 794 N N . HIS A 1 100 ? -13.488 -8.929 -2.548 1.00 96.44 100 HIS A N 1
ATOM 795 C CA . HIS A 1 100 ? -14.100 -9.970 -3.379 1.00 96.44 100 HIS A CA 1
ATOM 796 C C . HIS A 1 100 ? -14.022 -11.382 -2.752 1.00 96.44 100 HIS A C 1
ATOM 798 O O . HIS A 1 100 ? -14.024 -12.419 -3.433 1.00 96.44 100 HIS A O 1
ATOM 804 N N . GLY A 1 101 ? -13.921 -11.451 -1.420 1.00 95.56 101 GLY A N 1
ATOM 805 C CA . GLY A 1 101 ? -13.976 -12.699 -0.656 1.00 95.56 101 GLY A CA 1
ATOM 806 C C . GLY A 1 101 ? -12.841 -13.669 -0.990 1.00 95.56 101 GLY A C 1
ATOM 807 O O . GLY A 1 101 ? -13.050 -14.884 -1.033 1.00 95.56 101 GLY A O 1
ATOM 808 N N . SER A 1 102 ? -11.658 -13.154 -1.327 1.00 95.81 102 SER A N 1
ATOM 809 C CA . SER A 1 102 ? -10.480 -13.952 -1.660 1.00 95.81 102 SER A CA 1
ATOM 810 C C . SER A 1 102 ? -9.257 -13.453 -0.906 1.00 95.81 102 SER A C 1
ATOM 812 O O . SER A 1 102 ? -8.907 -12.277 -0.970 1.00 95.81 102 SER A O 1
ATOM 814 N N . LYS A 1 103 ? -8.550 -14.347 -0.221 1.00 95.94 103 LYS A N 1
ATOM 815 C CA . LYS A 1 103 ? -7.278 -14.013 0.420 1.00 95.94 103 LYS A CA 1
ATOM 816 C C . LYS A 1 103 ? -6.134 -14.499 -0.462 1.00 95.94 103 LYS A C 1
ATOM 818 O O . LYS A 1 103 ? -5.978 -15.700 -0.651 1.00 95.94 103 LYS A O 1
ATOM 823 N N . ILE A 1 104 ? -5.337 -13.567 -0.977 1.00 96.31 104 ILE A N 1
ATOM 824 C CA . ILE A 1 104 ? -4.141 -13.866 -1.774 1.00 96.31 104 ILE A CA 1
ATOM 825 C C . ILE A 1 104 ? -2.870 -13.602 -0.963 1.00 96.31 104 ILE A C 1
ATOM 827 O O . ILE A 1 104 ? -2.821 -12.718 -0.105 1.00 96.31 104 ILE A O 1
ATOM 831 N N . HIS A 1 105 ? -1.840 -14.395 -1.237 1.00 94.44 105 HIS A N 1
ATOM 832 C CA . HIS A 1 105 ? -0.544 -14.361 -0.566 1.00 94.44 105 HIS A CA 1
ATOM 833 C C . HIS A 1 105 ? 0.576 -14.101 -1.580 1.00 94.44 105 HIS A C 1
ATOM 835 O O . HIS A 1 105 ? 0.371 -14.224 -2.783 1.00 94.44 105 HIS A O 1
ATOM 841 N N . GLY A 1 106 ? 1.764 -13.749 -1.085 1.00 94.50 106 GLY A N 1
ATOM 842 C CA . GLY A 1 106 ? 2.912 -13.385 -1.918 1.00 94.50 106 GLY A CA 1
ATOM 843 C C . GLY A 1 106 ? 3.147 -11.876 -1.985 1.00 94.50 106 GLY A C 1
ATOM 844 O O . GLY A 1 106 ? 2.461 -11.099 -1.317 1.00 94.50 106 GLY A O 1
ATOM 845 N N . HIS A 1 107 ? 4.166 -11.496 -2.751 1.00 93.94 107 HIS A N 1
ATOM 846 C CA . HIS A 1 107 ? 4.657 -10.118 -2.895 1.00 93.94 107 HIS A CA 1
ATOM 847 C C . HIS A 1 107 ? 4.977 -9.750 -4.355 1.00 93.94 107 HIS A C 1
ATOM 849 O O . HIS A 1 107 ? 5.341 -8.614 -4.649 1.00 93.94 107 HIS A O 1
ATOM 855 N N . ASP A 1 108 ? 4.866 -10.698 -5.291 1.00 95.94 108 ASP A N 1
ATOM 856 C CA . ASP A 1 108 ? 5.059 -10.405 -6.708 1.00 95.94 108 ASP A CA 1
ATOM 857 C C . ASP A 1 108 ? 3.803 -9.726 -7.268 1.00 95.94 108 ASP A C 1
ATOM 859 O O . ASP A 1 108 ? 2.717 -10.303 -7.264 1.00 95.94 108 ASP A O 1
ATOM 863 N N . LEU A 1 109 ? 3.937 -8.476 -7.722 1.00 97.06 109 LEU A N 1
ATOM 864 C CA . LEU A 1 109 ? 2.798 -7.669 -8.171 1.00 97.06 109 LEU A CA 1
ATOM 865 C C . LEU A 1 109 ? 2.046 -8.291 -9.350 1.00 97.06 109 LEU A C 1
ATOM 867 O O . LEU A 1 109 ? 0.829 -8.138 -9.441 1.00 97.06 109 LEU A O 1
ATOM 871 N N . VAL A 1 110 ? 2.761 -8.961 -10.258 1.00 97.00 110 VAL A N 1
ATOM 872 C CA . VAL A 1 110 ? 2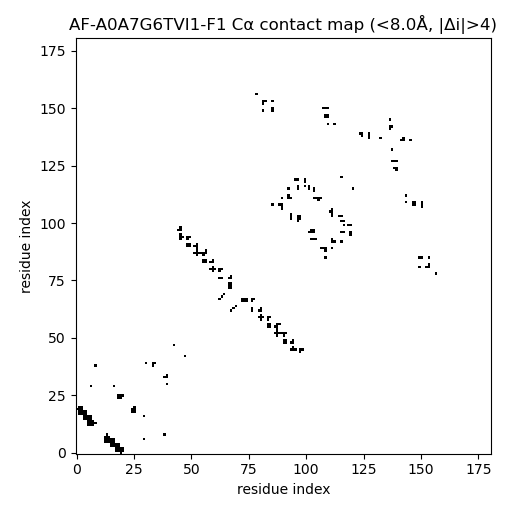.137 -9.572 -11.434 1.00 97.00 110 VAL A CA 1
ATOM 873 C C . VAL A 1 110 ? 1.372 -10.814 -11.005 1.00 97.00 110 VAL A C 1
ATOM 875 O O . VAL A 1 110 ? 0.209 -10.947 -11.369 1.00 97.00 110 VAL A O 1
ATOM 878 N N . ASP A 1 111 ? 1.971 -11.655 -10.161 1.00 97.50 111 ASP A N 1
ATOM 879 C CA . ASP A 1 111 ? 1.304 -12.860 -9.662 1.00 97.50 111 ASP A CA 1
ATOM 880 C C . ASP A 1 111 ? 0.078 -12.511 -8.805 1.00 97.50 111 ASP A C 1
ATOM 882 O O . ASP A 1 111 ? -0.963 -13.157 -8.917 1.00 97.50 111 ASP A O 1
ATOM 886 N N . LEU A 1 112 ? 0.156 -11.457 -7.983 1.00 98.06 112 LEU A N 1
ATOM 887 C CA . LEU A 1 112 ? -0.975 -10.969 -7.187 1.00 98.06 112 LEU A CA 1
ATOM 888 C C . LEU A 1 112 ? -2.124 -10.480 -8.074 1.00 98.06 112 LEU A C 1
ATOM 890 O O . LEU A 1 112 ? -3.278 -10.827 -7.827 1.00 98.06 112 LEU A O 1
ATOM 894 N N . PHE A 1 113 ? -1.817 -9.709 -9.118 1.00 97.75 113 PHE A N 1
ATOM 895 C CA . PHE A 1 113 ? -2.809 -9.254 -10.092 1.00 97.75 113 PHE A CA 1
ATOM 896 C C . PHE A 1 113 ? -3.426 -10.427 -10.869 1.00 97.75 113 PHE A C 1
ATOM 898 O O . PHE A 1 113 ? -4.650 -10.534 -10.990 1.00 97.75 113 PHE A O 1
ATOM 905 N N . ASP A 1 114 ? -2.589 -11.360 -11.322 1.00 96.56 114 ASP A N 1
ATOM 906 C CA . ASP A 1 114 ? -3.010 -12.566 -12.031 1.00 96.56 114 ASP A CA 1
ATOM 907 C C . ASP A 1 114 ? -3.760 -13.553 -11.108 1.00 96.56 114 ASP A C 1
ATOM 909 O O . ASP A 1 114 ? -4.487 -14.418 -11.590 1.00 96.56 114 ASP A O 1
ATOM 913 N N . SER A 1 115 ? -3.690 -13.391 -9.786 1.00 97.06 115 SER A N 1
ATOM 914 C CA . SER A 1 115 ? -4.459 -14.186 -8.816 1.00 97.06 115 SER A CA 1
ATOM 915 C C . SER A 1 115 ? -5.829 -13.589 -8.470 1.00 97.06 115 SER A C 1
ATOM 917 O O . SER A 1 115 ? -6.616 -14.226 -7.766 1.00 97.06 115 SER A O 1
ATOM 919 N N . LEU A 1 116 ? -6.147 -12.377 -8.944 1.00 97.12 116 LEU A N 1
ATOM 920 C CA . LEU A 1 116 ? -7.461 -11.772 -8.722 1.00 97.12 116 LEU A CA 1
ATOM 921 C C . LEU A 1 116 ? -8.567 -12.588 -9.406 1.00 97.12 116 LEU A C 1
ATOM 923 O O . LEU A 1 116 ? -8.449 -12.954 -10.579 1.00 97.12 116 LEU A O 1
ATOM 927 N N . LYS A 1 117 ? -9.672 -12.809 -8.684 1.00 96.62 117 LYS A N 1
ATOM 928 C CA . LYS A 1 117 ? -10.895 -13.416 -9.226 1.00 96.62 117 LYS A CA 1
ATOM 929 C C . LYS A 1 117 ? -11.495 -12.554 -10.347 1.00 96.62 117 LYS A C 1
ATOM 931 O O . LYS A 1 117 ? -11.228 -11.356 -10.454 1.00 96.62 117 LYS A O 1
ATOM 936 N N . ALA A 1 118 ? -12.322 -13.174 -11.189 1.00 96.06 118 ALA A N 1
ATOM 937 C CA . ALA A 1 118 ? -12.913 -12.522 -12.357 1.00 96.06 118 ALA A CA 1
ATOM 938 C C . ALA A 1 118 ? -13.761 -11.287 -11.999 1.00 96.06 118 ALA A C 1
ATOM 940 O O . ALA A 1 118 ? -13.664 -10.267 -12.674 1.00 96.06 118 ALA A O 1
ATOM 941 N N . ASP A 1 119 ? -14.532 -11.356 -10.915 1.00 96.19 119 ASP A N 1
ATOM 942 C CA . ASP A 1 119 ? -15.336 -10.248 -10.395 1.00 96.19 119 ASP A CA 1
ATOM 943 C C . ASP A 1 119 ? -14.462 -9.078 -9.912 1.00 96.19 119 ASP A C 1
ATOM 945 O O . ASP A 1 119 ? -14.720 -7.929 -10.264 1.00 96.19 119 ASP A O 1
ATOM 949 N N . ALA A 1 120 ? -13.364 -9.360 -9.205 1.00 96.00 120 ALA A N 1
ATOM 950 C CA . ALA A 1 120 ? -12.385 -8.351 -8.803 1.00 96.00 120 ALA A CA 1
ATOM 951 C C . ALA A 1 120 ? -11.736 -7.657 -10.011 1.00 96.00 120 ALA A C 1
ATOM 953 O O . ALA A 1 120 ? -11.605 -6.430 -10.045 1.00 96.00 120 ALA A O 1
ATOM 954 N N . ARG A 1 121 ? -11.365 -8.430 -11.041 1.00 95.00 121 ARG A N 1
ATOM 955 C CA . ARG A 1 121 ? -10.830 -7.878 -12.296 1.00 95.00 121 ARG A CA 1
ATOM 956 C C . ARG A 1 121 ? -11.866 -7.039 -13.037 1.00 95.00 121 ARG A C 1
ATOM 958 O O . ARG A 1 121 ? -11.506 -6.009 -13.597 1.00 95.00 121 ARG A O 1
ATOM 965 N N . GLN A 1 122 ? -13.135 -7.438 -13.018 1.00 94.44 122 GLN A N 1
ATOM 966 C CA . GLN A 1 122 ? -14.221 -6.681 -13.638 1.00 94.44 122 GLN A CA 1
ATOM 967 C C . GLN A 1 122 ? -14.472 -5.348 -12.920 1.00 94.44 122 GLN A C 1
ATOM 969 O O . GLN A 1 122 ? -14.614 -4.319 -13.587 1.00 94.44 122 GLN A O 1
ATOM 974 N N . SER A 1 123 ? -14.468 -5.336 -11.583 1.00 93.38 123 SER A N 1
ATOM 975 C CA . SER A 1 123 ? -14.531 -4.102 -10.788 1.00 93.38 123 SER A CA 1
ATOM 976 C C . SER A 1 123 ? -13.382 -3.159 -11.140 1.00 93.38 123 SER A C 1
ATOM 978 O O . SER A 1 123 ? -13.599 -1.972 -11.386 1.00 93.38 123 SER A O 1
ATOM 980 N N . LEU A 1 124 ? -12.159 -3.692 -11.233 1.00 92.12 124 LEU A N 1
ATOM 981 C CA . LEU A 1 124 ? -10.985 -2.904 -11.594 1.00 92.12 124 LEU A CA 1
ATOM 982 C C . LEU A 1 124 ? -11.077 -2.365 -13.031 1.00 92.12 124 LEU A C 1
ATOM 984 O O . LEU A 1 124 ? -10.855 -1.177 -13.243 1.00 92.12 124 LEU A O 1
ATOM 988 N N . ALA A 1 125 ? -11.466 -3.195 -14.005 1.00 91.62 125 ALA A N 1
ATOM 989 C CA . ALA A 1 125 ? -11.682 -2.773 -15.392 1.00 91.62 125 ALA A CA 1
ATOM 990 C C . ALA A 1 125 ? -12.732 -1.658 -15.503 1.00 91.62 125 ALA A C 1
ATOM 992 O O . ALA A 1 125 ? -12.562 -0.712 -16.268 1.00 91.62 125 ALA A O 1
ATOM 993 N N . SER A 1 126 ? -13.800 -1.744 -14.710 1.00 91.12 126 SER A N 1
ATOM 994 C CA . SER A 1 126 ? -14.832 -0.707 -14.658 1.00 91.12 126 SER A CA 1
ATOM 995 C C . SER A 1 126 ? -14.272 0.595 -14.082 1.00 91.12 126 SER A C 1
ATOM 997 O O . SER A 1 126 ? -14.542 1.667 -14.615 1.00 91.12 126 SER A O 1
ATOM 999 N N . ALA A 1 127 ? -13.418 0.523 -13.055 1.00 88.69 127 ALA A N 1
ATOM 1000 C CA . ALA A 1 127 ? -12.762 1.699 -12.486 1.00 88.69 127 ALA A CA 1
ATOM 1001 C C . ALA A 1 127 ? -11.861 2.435 -13.499 1.00 88.69 127 ALA A C 1
ATOM 1003 O O . ALA A 1 127 ? -11.795 3.665 -13.467 1.00 88.69 127 ALA A O 1
ATOM 1004 N N . PHE A 1 128 ? -11.232 1.722 -14.445 1.00 85.00 128 PHE A N 1
ATOM 1005 C CA . PHE A 1 128 ? -10.451 2.344 -15.526 1.00 85.00 128 PHE A CA 1
ATOM 1006 C C . PHE A 1 128 ? -11.278 3.287 -16.410 1.00 85.00 128 PHE A C 1
ATOM 1008 O O . PHE A 1 128 ? -10.729 4.266 -16.908 1.00 85.00 128 PHE A O 1
ATOM 1015 N N . GLN A 1 129 ? -12.585 3.049 -16.561 1.00 80.81 129 GLN A N 1
ATOM 1016 C CA . GLN A 1 129 ? -13.462 3.898 -17.377 1.00 80.81 129 GLN A CA 1
ATOM 1017 C C . GLN A 1 129 ? -13.709 5.276 -16.750 1.00 80.81 129 GLN A C 1
ATOM 1019 O O . GLN A 1 129 ? -13.957 6.248 -17.462 1.00 80.81 129 GLN A O 1
ATOM 1024 N N . PHE A 1 130 ? -13.646 5.366 -15.420 1.00 79.94 130 PHE A N 1
ATOM 1025 C CA . PHE A 1 130 ? -13.955 6.589 -14.672 1.00 79.94 130 PHE A CA 1
ATOM 1026 C C . PHE A 1 130 ? -12.704 7.316 -14.171 1.00 79.94 130 PHE A C 1
ATOM 1028 O O . PHE A 1 130 ? -12.758 8.507 -13.853 1.00 79.94 130 PHE A O 1
ATOM 1035 N N . ALA A 1 131 ? -11.576 6.615 -14.080 1.00 78.12 131 ALA A N 1
ATOM 1036 C CA . ALA A 1 131 ? -10.337 7.171 -13.570 1.00 78.12 131 ALA A CA 1
ATOM 1037 C C . ALA A 1 131 ? -9.673 8.113 -14.591 1.00 78.12 131 ALA A C 1
ATOM 1039 O O . ALA A 1 131 ? -9.425 7.765 -15.745 1.00 78.12 131 ALA A O 1
ATOM 1040 N N . LYS A 1 132 ? -9.344 9.329 -14.140 1.00 75.44 132 LYS A N 1
ATOM 1041 C CA . LYS A 1 132 ? -8.523 10.280 -14.900 1.00 75.44 132 LYS A CA 1
ATOM 1042 C C . LYS A 1 132 ? -7.057 9.999 -14.607 1.00 75.44 132 LYS A C 1
ATOM 1044 O O . LYS A 1 132 ? -6.509 10.497 -13.626 1.00 75.44 132 LYS A O 1
ATOM 1049 N N . TRP A 1 133 ? -6.439 9.177 -15.441 1.00 69.19 133 TRP A N 1
ATOM 1050 C CA . TRP A 1 133 ? -5.036 8.822 -15.283 1.00 69.19 133 TRP A CA 1
ATOM 1051 C C . TRP A 1 133 ? -4.137 9.947 -15.811 1.00 69.19 133 TRP A C 1
ATOM 1053 O O . TRP A 1 133 ? -4.276 10.342 -16.967 1.00 69.19 133 TRP A O 1
ATOM 1063 N N . PRO A 1 134 ? -3.178 10.448 -15.012 1.00 68.69 134 PRO A N 1
ATOM 1064 C CA . PRO A 1 134 ? -2.126 11.333 -15.511 1.00 68.69 134 PRO A CA 1
ATOM 1065 C C . PRO A 1 134 ? -1.054 10.569 -16.316 1.00 68.69 134 PRO A C 1
ATOM 1067 O O . PRO A 1 134 ? -0.036 11.147 -16.689 1.00 68.69 134 PRO A O 1
ATOM 1070 N N . CYS A 1 135 ? -1.250 9.268 -16.551 1.00 74.25 135 CYS A N 1
ATOM 1071 C CA . CYS A 1 135 ? -0.338 8.377 -17.254 1.00 74.25 135 CYS A CA 1
ATOM 1072 C C . CYS A 1 135 ? -1.049 7.641 -18.398 1.00 74.25 135 CYS A C 1
ATOM 1074 O O . CYS A 1 135 ? -2.273 7.541 -18.428 1.00 74.25 135 CYS A O 1
ATOM 1076 N N . ASP A 1 136 ? -0.269 7.068 -19.316 1.00 80.25 136 ASP A N 1
ATOM 1077 C CA . ASP A 1 136 ? -0.770 6.362 -20.503 1.00 80.25 136 ASP A CA 1
ATOM 1078 C C . ASP A 1 136 ? -1.366 4.969 -20.216 1.00 80.25 136 ASP A C 1
ATOM 1080 O O . ASP A 1 136 ? -1.436 4.141 -21.118 1.00 80.25 136 ASP A O 1
ATOM 1084 N N . VAL A 1 137 ? -1.772 4.675 -18.976 1.00 87.31 137 VAL A N 1
ATOM 1085 C CA . VAL A 1 137 ? -2.372 3.386 -18.603 1.00 87.31 137 VAL A CA 1
ATOM 1086 C C . VAL A 1 137 ? -3.889 3.478 -18.749 1.00 87.31 137 VAL A C 1
ATOM 1088 O O . VAL A 1 137 ? -4.557 4.126 -17.948 1.00 87.31 137 VAL A O 1
ATOM 1091 N N . LYS A 1 138 ? -4.432 2.835 -19.783 1.00 85.25 138 LYS A N 1
ATOM 1092 C CA . LYS A 1 138 ? -5.839 2.966 -20.199 1.00 85.25 138 LYS A CA 1
ATOM 1093 C C . LYS A 1 138 ? -6.677 1.721 -19.941 1.00 85.25 138 LYS A C 1
ATOM 1095 O O . LYS A 1 138 ? -7.898 1.813 -19.882 1.00 85.25 138 LYS A O 1
ATOM 1100 N N . ASP A 1 139 ? -6.034 0.572 -19.799 1.00 89.94 139 ASP A N 1
ATOM 1101 C CA . ASP A 1 139 ? -6.690 -0.721 -19.645 1.00 89.94 139 ASP A CA 1
ATOM 1102 C C . ASP A 1 139 ? -5.893 -1.652 -18.717 1.00 89.94 139 ASP A C 1
ATOM 1104 O O . ASP A 1 139 ? -4.804 -1.321 -18.231 1.00 89.94 139 ASP A O 1
ATOM 1108 N N . LEU A 1 140 ? -6.463 -2.831 -18.458 1.00 91.44 140 LEU A N 1
ATOM 1109 C CA . LEU A 1 140 ? -5.863 -3.836 -17.585 1.00 91.44 140 LEU A CA 1
ATOM 1110 C C . LEU A 1 140 ? -4.559 -4.427 -18.137 1.00 91.44 140 LEU A C 1
ATOM 1112 O O . LEU A 1 140 ? -3.684 -4.779 -17.345 1.00 91.44 140 LEU A O 1
ATOM 1116 N N . ASP A 1 141 ? -4.394 -4.513 -19.456 1.00 92.25 141 ASP A N 1
ATOM 1117 C CA . ASP A 1 141 ? -3.180 -5.064 -20.061 1.00 92.25 141 ASP A CA 1
ATOM 1118 C C . ASP A 1 141 ? -2.009 -4.097 -19.870 1.00 92.25 141 ASP A C 1
ATOM 1120 O O . ASP A 1 141 ? -0.926 -4.477 -19.413 1.00 92.25 141 ASP A O 1
ATOM 1124 N N . GLN A 1 142 ? -2.242 -2.811 -20.125 1.00 92.00 142 GLN A N 1
ATOM 1125 C CA . GLN A 1 142 ? -1.285 -1.742 -19.863 1.00 92.00 142 GLN A CA 1
ATOM 1126 C C . GLN A 1 142 ? -0.994 -1.608 -18.368 1.00 92.00 142 GLN A C 1
ATOM 1128 O O . GLN A 1 1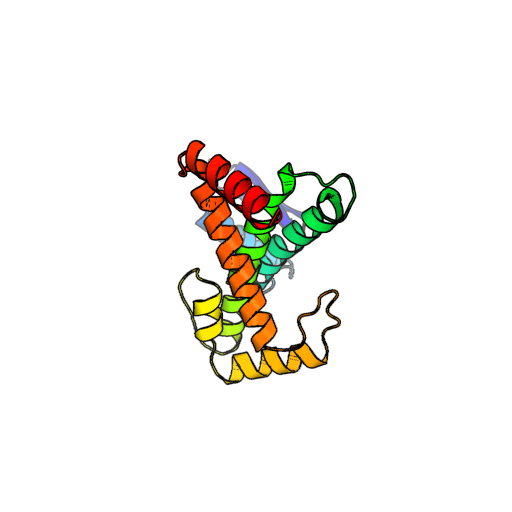42 ? 0.156 -1.372 -17.985 1.00 92.00 142 GLN A O 1
ATOM 1133 N N . TYR A 1 143 ? -2.001 -1.806 -17.514 1.00 92.69 143 TYR A N 1
ATOM 1134 C CA . TYR A 1 143 ? -1.815 -1.825 -16.067 1.00 92.69 143 TYR A CA 1
ATOM 1135 C C . TYR A 1 143 ? -0.901 -2.973 -15.642 1.00 92.69 143 TYR A C 1
ATOM 1137 O O . TYR A 1 143 ? 0.080 -2.747 -14.932 1.00 92.69 143 TYR A O 1
ATOM 1145 N N . ARG A 1 144 ? -1.128 -4.186 -16.156 1.00 95.06 144 ARG A N 1
ATOM 1146 C CA . ARG A 1 144 ? -0.258 -5.342 -15.911 1.00 95.06 144 ARG A CA 1
ATOM 1147 C C . ARG A 1 144 ? 1.176 -5.090 -16.389 1.00 95.06 144 ARG A C 1
ATOM 1149 O O . ARG A 1 144 ? 2.132 -5.437 -15.695 1.00 95.06 144 ARG A O 1
ATOM 1156 N N . VAL A 1 145 ? 1.354 -4.428 -17.535 1.00 93.94 145 VAL A N 1
ATOM 1157 C CA . VAL A 1 145 ? 2.678 -3.992 -18.016 1.00 93.94 145 VAL A CA 1
ATOM 1158 C C . VAL A 1 145 ? 3.319 -2.978 -17.060 1.00 93.94 145 VAL A C 1
ATOM 1160 O O . VAL A 1 145 ? 4.524 -3.059 -16.805 1.00 93.94 145 VAL A O 1
ATOM 1163 N N . ALA A 1 146 ? 2.551 -2.038 -16.505 1.00 92.88 146 ALA A N 1
ATOM 1164 C CA . ALA A 1 146 ? 3.045 -1.090 -15.508 1.00 92.88 146 ALA A CA 1
ATOM 1165 C C . ALA A 1 146 ? 3.477 -1.798 -14.211 1.00 92.88 146 ALA A C 1
ATOM 1167 O O . ALA A 1 146 ? 4.572 -1.525 -13.713 1.00 92.88 146 ALA A O 1
ATOM 1168 N N . LEU A 1 147 ? 2.696 -2.771 -13.726 1.00 95.25 147 LEU A N 1
ATOM 1169 C CA . LEU A 1 147 ? 3.066 -3.614 -12.582 1.00 95.25 147 LEU A CA 1
ATOM 1170 C C . LEU A 1 147 ? 4.384 -4.353 -12.832 1.00 95.25 147 LEU A C 1
ATOM 1172 O O . LEU A 1 147 ? 5.265 -4.349 -11.974 1.00 95.25 147 LEU A O 1
ATOM 1176 N N . LEU A 1 148 ? 4.571 -4.920 -14.029 1.00 94.75 148 LEU A N 1
ATOM 1177 C CA . LEU A 1 148 ? 5.820 -5.586 -14.403 1.00 94.75 148 LEU A CA 1
ATOM 1178 C C . LEU A 1 148 ? 7.022 -4.629 -14.375 1.00 94.75 148 LEU A C 1
ATOM 1180 O O . LEU A 1 148 ? 8.104 -5.021 -13.936 1.00 94.75 148 LEU A O 1
ATOM 1184 N N . LYS A 1 149 ? 6.860 -3.384 -14.839 1.00 92.12 149 LYS A N 1
ATOM 1185 C CA . LYS A 1 149 ? 7.930 -2.370 -14.806 1.00 92.12 149 LYS A CA 1
ATOM 1186 C C . LYS A 1 149 ? 8.311 -2.007 -13.371 1.00 92.12 149 LYS A C 1
ATOM 1188 O O . LYS A 1 149 ? 9.498 -1.979 -13.059 1.00 92.12 149 LYS A O 1
ATOM 1193 N N . ILE A 1 150 ? 7.322 -1.782 -12.505 1.00 91.69 150 ILE A N 1
ATOM 1194 C CA . ILE A 1 150 ? 7.544 -1.448 -11.091 1.00 91.69 150 ILE A CA 1
ATOM 1195 C C . ILE A 1 150 ? 8.210 -2.617 -10.364 1.00 91.69 150 ILE A C 1
ATOM 1197 O O . ILE A 1 150 ? 9.231 -2.426 -9.708 1.00 91.69 150 ILE A O 1
ATOM 1201 N N . ARG A 1 151 ? 7.710 -3.842 -10.567 1.00 92.31 151 ARG A N 1
ATOM 1202 C CA . ARG A 1 151 ? 8.316 -5.079 -10.055 1.00 92.31 151 ARG A CA 1
ATOM 1203 C C . ARG A 1 151 ? 9.795 -5.182 -10.440 1.00 92.31 151 ARG A C 1
ATOM 1205 O O . ARG A 1 151 ? 10.634 -5.423 -9.576 1.00 92.31 151 ARG A O 1
ATOM 1212 N N . LYS A 1 152 ? 10.130 -4.986 -11.722 1.00 90.31 152 LYS A N 1
ATOM 1213 C CA . LYS A 1 152 ? 11.524 -5.021 -12.197 1.00 90.31 152 LYS A CA 1
ATOM 1214 C C . LYS A 1 152 ? 12.376 -3.946 -11.529 1.00 90.31 152 LYS A C 1
ATOM 1216 O O . LYS A 1 152 ? 13.440 -4.274 -11.021 1.00 90.31 152 LYS A O 1
ATOM 1221 N N . ALA A 1 153 ? 11.888 -2.707 -11.467 1.00 88.31 153 ALA A N 1
ATOM 1222 C CA . ALA A 1 153 ? 12.601 -1.606 -10.822 1.00 88.31 153 ALA A CA 1
ATOM 1223 C C . ALA A 1 153 ? 12.867 -1.878 -9.331 1.00 88.31 153 ALA A C 1
ATOM 1225 O O . ALA A 1 153 ? 13.963 -1.611 -8.846 1.00 88.31 153 ALA A O 1
ATOM 1226 N N . PHE A 1 154 ? 11.895 -2.449 -8.614 1.00 90.81 154 PHE A N 1
ATOM 1227 C CA . PHE A 1 154 ? 12.054 -2.834 -7.212 1.00 90.81 154 PHE A CA 1
ATOM 1228 C C . PHE A 1 154 ? 13.112 -3.925 -7.024 1.00 90.81 154 PHE A C 1
ATOM 1230 O O . PHE A 1 154 ? 13.979 -3.793 -6.164 1.00 90.81 154 PHE A O 1
ATOM 1237 N N . VAL A 1 155 ? 13.080 -4.977 -7.849 1.00 88.56 155 VAL A N 1
ATOM 1238 C CA . VAL A 1 155 ? 14.072 -6.064 -7.809 1.00 88.56 155 VAL A CA 1
ATOM 1239 C C . VAL A 1 155 ? 15.469 -5.540 -8.154 1.00 88.56 155 VAL A C 1
ATOM 1241 O O . VAL A 1 155 ? 16.414 -5.798 -7.415 1.00 88.56 155 VAL A O 1
ATOM 1244 N N . GLU A 1 156 ? 15.608 -4.770 -9.234 1.00 86.06 156 GLU A N 1
ATOM 1245 C CA . GLU A 1 156 ? 16.886 -4.173 -9.643 1.00 86.06 156 GLU A CA 1
ATOM 1246 C C . GLU A 1 156 ? 17.462 -3.266 -8.556 1.00 86.06 156 GLU A C 1
ATOM 1248 O O . GLU A 1 156 ? 18.643 -3.376 -8.236 1.00 86.06 156 GLU A O 1
ATOM 1253 N N . TRP A 1 157 ? 16.632 -2.410 -7.952 1.00 84.75 157 TRP A N 1
ATOM 1254 C CA . TRP A 1 157 ? 17.045 -1.583 -6.824 1.00 84.75 157 TRP A CA 1
ATOM 1255 C C . TRP A 1 157 ? 17.494 -2.436 -5.635 1.00 84.75 157 TRP A C 1
ATOM 1257 O O . TRP A 1 157 ? 18.569 -2.192 -5.083 1.00 84.75 157 TRP A O 1
ATOM 1267 N N . ARG A 1 158 ? 16.705 -3.454 -5.261 1.00 84.25 158 ARG A N 1
ATOM 1268 C CA . ARG A 1 158 ? 17.005 -4.320 -4.115 1.00 84.25 158 ARG A CA 1
ATOM 1269 C C . ARG A 1 158 ? 18.370 -4.970 -4.271 1.00 84.25 158 ARG A C 1
ATOM 1271 O O . ARG A 1 158 ? 19.132 -4.982 -3.321 1.00 84.25 158 ARG A O 1
ATOM 1278 N N . TYR A 1 159 ? 18.696 -5.435 -5.471 1.00 83.50 159 TYR A N 1
ATOM 1279 C CA . TYR A 1 159 ? 19.946 -6.134 -5.761 1.00 83.50 159 TYR A CA 1
ATOM 1280 C C . TYR A 1 159 ? 21.081 -5.227 -6.245 1.00 83.50 159 TYR A C 1
ATOM 1282 O O . TYR A 1 159 ? 22.180 -5.710 -6.520 1.00 83.50 159 TYR A O 1
ATOM 1290 N N . LEU A 1 160 ? 20.861 -3.911 -6.328 1.00 80.31 160 LEU A N 1
ATOM 1291 C CA . LEU A 1 160 ? 21.858 -2.963 -6.828 1.00 80.31 160 LEU A CA 1
ATOM 1292 C C . LEU A 1 160 ? 23.167 -3.028 -6.027 1.00 80.31 160 LEU A C 1
ATOM 1294 O O . LEU A 1 160 ? 24.246 -2.919 -6.603 1.00 80.31 160 LEU A O 1
ATOM 1298 N N . HIS A 1 161 ? 23.062 -3.233 -4.714 1.00 74.94 161 HIS A N 1
ATOM 1299 C CA . HIS A 1 161 ? 24.197 -3.310 -3.794 1.00 74.94 161 HIS A CA 1
ATOM 1300 C C . HIS A 1 161 ? 24.883 -4.688 -3.767 1.00 74.94 161 HIS A C 1
ATOM 1302 O O . HIS A 1 161 ? 25.985 -4.806 -3.239 1.00 74.94 161 HIS A O 1
ATOM 1308 N N . GLU A 1 162 ? 24.257 -5.715 -4.347 1.00 78.75 162 GLU A N 1
ATOM 1309 C CA . GLU A 1 162 ? 24.791 -7.082 -4.422 1.00 78.75 162 GLU A CA 1
ATOM 1310 C C . GLU A 1 162 ? 25.568 -7.330 -5.730 1.00 78.75 162 GLU A C 1
ATOM 1312 O O . GLU A 1 162 ? 26.321 -8.295 -5.857 1.00 78.75 162 GLU A O 1
ATOM 1317 N N . GLY A 1 163 ? 25.412 -6.448 -6.723 1.00 66.50 163 GLY A N 1
ATOM 1318 C CA . GLY A 1 163 ? 26.130 -6.521 -7.990 1.00 66.50 163 GLY A CA 1
ATOM 1319 C C . GLY A 1 163 ? 27.596 -6.093 -7.868 1.00 66.50 163 GLY A C 1
ATOM 1320 O O . GLY A 1 163 ? 27.916 -5.070 -7.271 1.00 66.50 163 GLY A O 1
ATOM 1321 N N . ASN A 1 164 ? 28.500 -6.833 -8.520 1.00 54.06 164 ASN A N 1
ATOM 1322 C CA . ASN A 1 164 ? 29.890 -6.412 -8.702 1.00 54.06 164 ASN A CA 1
ATOM 1323 C C . ASN A 1 164 ? 29.917 -5.067 -9.473 1.00 54.06 164 ASN A C 1
ATOM 1325 O O . ASN A 1 164 ? 29.448 -5.031 -10.619 1.00 54.06 164 ASN A O 1
ATOM 1329 N N . PRO A 1 165 ? 30.480 -3.976 -8.914 1.00 54.22 165 PRO A N 1
ATOM 1330 C CA . PRO A 1 165 ? 30.486 -2.640 -9.529 1.00 54.22 165 PRO A CA 1
ATOM 1331 C C . PRO A 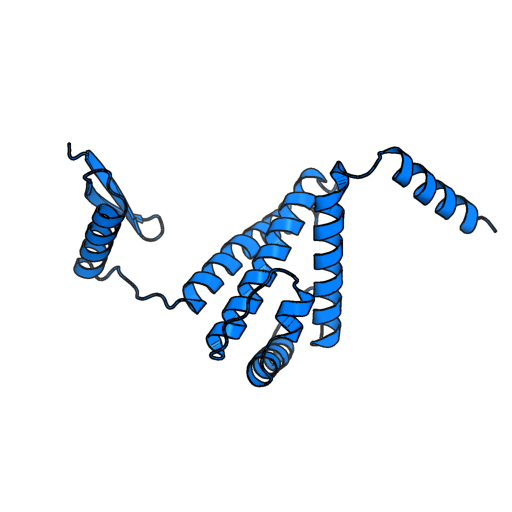1 165 ? 31.026 -2.597 -10.971 1.00 54.22 165 PRO A C 1
ATOM 1333 O O . PRO A 1 165 ? 30.695 -1.697 -11.739 1.00 54.22 165 PRO A O 1
ATOM 1336 N N . ARG A 1 166 ? 31.828 -3.594 -11.372 1.00 48.88 166 ARG A N 1
ATOM 1337 C CA . ARG A 1 166 ? 32.430 -3.713 -12.711 1.00 48.88 166 ARG A CA 1
ATOM 1338 C C . ARG A 1 166 ? 31.477 -4.205 -13.810 1.00 48.88 166 ARG A C 1
ATOM 1340 O O . ARG A 1 166 ? 31.808 -4.088 -14.983 1.00 48.88 166 ARG A O 1
ATOM 1347 N N . ALA A 1 167 ? 30.304 -4.749 -13.481 1.00 49.22 167 ALA A N 1
ATOM 1348 C CA . ALA A 1 167 ? 29.366 -5.255 -14.493 1.00 49.22 167 ALA A CA 1
ATOM 1349 C C . ALA A 1 167 ? 28.556 -4.138 -15.188 1.00 49.22 167 ALA A C 1
ATOM 1351 O O . ALA A 1 167 ? 28.084 -4.312 -16.314 1.00 49.22 167 ALA A O 1
ATOM 1352 N N . TRP A 1 168 ? 28.411 -2.977 -14.539 1.00 44.12 168 TRP A N 1
ATOM 1353 C CA . TRP A 1 168 ? 27.645 -1.838 -15.057 1.00 44.12 168 TRP A CA 1
ATOM 1354 C C . TRP A 1 168 ? 28.436 -0.982 -16.057 1.00 44.12 168 TRP A C 1
ATOM 1356 O O . TRP A 1 168 ? 27.858 -0.474 -17.019 1.00 44.12 168 TRP A O 1
ATOM 1366 N N . THR A 1 169 ? 29.760 -0.882 -15.902 1.00 46.44 169 THR A N 1
ATOM 1367 C CA . THR A 1 169 ? 30.635 -0.124 -16.816 1.00 46.44 169 THR A CA 1
ATOM 1368 C C . THR A 1 169 ? 30.704 -0.743 -18.216 1.00 46.44 169 THR A C 1
ATOM 1370 O O . THR A 1 169 ? 30.718 -0.011 -19.204 1.00 46.44 169 THR A O 1
ATOM 1373 N N . HIS A 1 170 ? 30.635 -2.073 -18.341 1.00 44.66 170 HIS A N 1
ATOM 1374 C CA . HIS A 1 170 ? 30.652 -2.741 -19.650 1.00 44.66 170 HIS A CA 1
ATOM 1375 C C . HIS A 1 170 ? 29.334 -2.612 -20.435 1.00 44.66 170 HIS A C 1
ATOM 1377 O O . HIS A 1 170 ? 29.363 -2.542 -21.663 1.00 44.66 170 HIS A O 1
ATOM 1383 N N . LYS A 1 171 ? 28.174 -2.524 -19.764 1.00 44.88 171 LYS A N 1
ATOM 1384 C CA . LYS A 1 171 ? 26.873 -2.367 -20.450 1.00 44.88 171 LYS A CA 1
ATOM 1385 C C . LYS A 1 171 ? 26.641 -0.954 -20.999 1.00 44.88 171 LYS A C 1
ATOM 1387 O O . LYS A 1 171 ? 25.932 -0.808 -21.993 1.00 44.88 171 LYS A O 1
ATOM 1392 N N . LEU A 1 172 ? 27.234 0.071 -20.381 1.00 44.12 172 LEU A N 1
ATOM 1393 C CA . LEU A 1 172 ? 27.179 1.449 -20.883 1.00 44.12 172 LEU A CA 1
ATOM 1394 C C . LEU A 1 172 ? 28.136 1.665 -22.066 1.00 44.12 172 LEU A C 1
ATOM 1396 O O . LEU A 1 172 ? 27.730 2.280 -23.048 1.00 44.12 172 LEU A O 1
ATOM 1400 N N . ALA A 1 173 ? 29.337 1.076 -22.028 1.00 45.25 173 ALA A N 1
ATOM 1401 C CA . ALA A 1 173 ? 30.283 1.114 -23.149 1.00 45.25 173 ALA A CA 1
ATOM 1402 C C . ALA A 1 173 ? 29.747 0.378 -24.396 1.00 45.25 173 ALA A C 1
ATOM 1404 O O . ALA A 1 173 ? 29.783 0.908 -25.504 1.00 45.25 173 ALA A O 1
ATOM 1405 N N . ALA A 1 174 ? 29.130 -0.796 -24.216 1.00 45.38 174 ALA A N 1
ATOM 1406 C CA . ALA A 1 174 ? 28.570 -1.566 -25.330 1.00 45.38 174 ALA A CA 1
ATOM 1407 C C . ALA A 1 174 ? 27.395 -0.861 -26.041 1.00 45.38 174 ALA A C 1
ATOM 1409 O O . ALA A 1 174 ? 27.202 -1.041 -27.242 1.00 45.38 174 ALA A O 1
ATOM 1410 N N . LYS A 1 175 ? 26.614 -0.031 -25.331 1.00 45.28 175 LYS A N 1
ATOM 1411 C CA . LYS A 1 175 ? 25.535 0.763 -25.947 1.00 45.28 175 LYS A CA 1
ATOM 1412 C C . LYS A 1 175 ? 26.045 1.996 -26.698 1.00 45.28 175 LYS A C 1
ATOM 1414 O O . LYS A 1 175 ? 25.412 2.373 -27.678 1.00 45.28 175 LYS A O 1
ATOM 1419 N N . SER A 1 176 ? 27.171 2.593 -26.294 1.00 43.75 176 SER A N 1
ATOM 1420 C CA . SER A 1 176 ? 27.775 3.711 -27.035 1.00 43.75 176 SER A CA 1
ATOM 1421 C C . SER A 1 176 ? 28.486 3.281 -28.321 1.00 43.75 176 SER A C 1
ATOM 1423 O O . SER A 1 176 ? 28.537 4.067 -29.263 1.00 43.75 176 SER A O 1
ATOM 1425 N N . GLU A 1 177 ? 28.991 2.044 -28.391 1.00 43.88 177 GLU A N 1
ATOM 1426 C CA . GLU A 1 177 ? 29.603 1.489 -29.611 1.00 43.88 177 GLU A CA 1
ATOM 1427 C C . GLU A 1 177 ? 28.545 1.105 -30.664 1.00 43.88 177 GLU A C 1
ATOM 1429 O O . GLU A 1 177 ? 28.719 1.362 -31.850 1.00 43.88 177 GLU A O 1
ATOM 1434 N N . SER A 1 178 ? 27.407 0.542 -30.241 1.00 43.69 178 SER A N 1
ATOM 1435 C CA . SER A 1 178 ? 26.345 0.068 -31.150 1.00 43.69 178 SER A CA 1
ATOM 1436 C C . SER A 1 178 ? 25.472 1.181 -31.752 1.00 43.69 178 SER A C 1
ATOM 1438 O O . SER A 1 178 ? 24.668 0.914 -32.635 1.00 43.69 178 SER A O 1
ATOM 1440 N N . GLN A 1 179 ? 25.615 2.427 -31.287 1.00 45.47 179 GLN A N 1
ATOM 1441 C CA . GLN A 1 179 ? 24.951 3.611 -31.857 1.00 45.47 179 GLN A CA 1
ATOM 1442 C C . GLN A 1 179 ? 25.882 4.450 -32.754 1.00 45.47 179 GLN A C 1
ATOM 1444 O O . GLN A 1 179 ? 25.503 5.538 -33.180 1.00 45.47 179 GLN A O 1
ATOM 1449 N N . ARG A 1 180 ? 27.106 3.968 -33.019 1.00 45.88 180 ARG A N 1
ATOM 1450 C CA . ARG A 1 180 ? 28.105 4.615 -33.889 1.00 45.88 180 ARG A CA 1
ATOM 1451 C C . ARG A 1 180 ? 28.379 3.852 -35.194 1.00 45.88 180 ARG A C 1
ATOM 1453 O O . ARG A 1 180 ? 29.378 4.144 -35.845 1.00 45.88 180 ARG A O 1
ATOM 1460 N N . VAL A 1 181 ? 27.515 2.907 -35.574 1.00 41.03 181 VAL A N 1
ATOM 1461 C CA . VAL A 1 181 ? 27.577 2.193 -36.864 1.00 41.03 181 VAL A CA 1
ATOM 1462 C C . VAL A 1 181 ? 26.365 2.551 -37.704 1.00 41.03 181 VAL A C 1
ATOM 1464 O O . VAL A 1 181 ? 25.248 2.501 -37.142 1.00 41.03 181 VAL A O 1
#

Nearest PDB structures (foldseek):
  4etr-assembly1_A  TM=3.189E-01  e=7.552E+00  Pseudomonas aeruginosa PAO1
  3ppb-assembly1_B  TM=2.575E-01  e=8.432E+00  Shewanella loihica PV-4

Sequence (181 aa):
MTTTKKLYCDGVYVCDYESNDDLDDDQMAVIQILKQRGLHKEVTLEQSIFRQAVSFGTTAAYLWERDLNRVPRQGISIAPFVVNATFALELYLKSISLLHGSKIHGHDLVDLFDSLKADARQSLASAFQFAKWPCDVKDLDQYRVALLKIRKAFVEWRYLHEGNPRAWTHKLAAKSESQRV

Radius of gyration: 22.4 Å; Cα contacts (8 Å, |Δi|>4): 164; chains: 1; bounding box: 51×34×75 Å

Solvent-accessible surface area (backbone atoms only — not comparable to full-atom values): 10383 Å² total; per-residue (Å²): 119,76,45,83,42,80,42,64,57,97,86,40,81,74,48,75,45,83,28,70,86,44,71,67,62,43,50,54,53,52,52,50,54,28,49,77,69,71,68,58,70,92,70,53,71,37,55,53,38,35,53,51,16,48,55,29,35,52,52,18,51,51,37,36,66,70,28,60,73,39,86,83,58,44,71,83,42,52,62,61,25,44,53,24,41,51,51,13,51,45,29,40,51,41,18,50,28,39,73,62,78,34,91,73,79,88,79,54,49,53,61,48,58,73,64,45,53,69,68,45,49,49,54,52,54,55,47,47,76,75,55,85,61,99,56,94,58,72,49,67,67,50,43,52,52,50,37,48,52,50,50,49,52,44,52,52,57,71,45,54,84,74,50,66,80,73,64,58,60,56,60,56,53,54,55,60,58,69,72,72,113

Foldseek 3Di:
DWDWDWDDDPNHTDDIDTDPPDPVVVVVVNQVSCVVVVNDDDADPLRVLLVLLVVLCVQLVVLCVPADVDPVHDPVSLLSNLVSNLSSLQSNLQSLQVVVVHGDDDRQNLVSLVPRDPVSQVVVQVVLVVDDDPDPQRGPVSVSVVSVVSSVSNVCSVCVVVDDPVVVVVVVVVVVVVVPD

Mean predicted aligned error: 8.72 Å

Organism: NCBI:txid943830

Secondary structure (DSSP, 8-state):
--EEEEEEETTEEEEEEEE-S-HHHHHHHHHHHHHHTT------HHHHHHHHHHHHHHHHHHHIIIIISSSS--GGGHHHHHHHHHHHHHHHHHHHHHHTT-----S-HHHHHHTS-HHHHHHHHHHHHH---SSS--SHHHHHHHHHHHHHHHHHHHHTTTS-THHHHHHHHHHHHTT--

pLDDT: mean 87.89, std 15.11, range [41.03, 98.44]